Protein AF-A0A535KR20-F1 (afdb_monomer)

Mean predicted aligned error: 13.08 Å

Secondary structure (DSSP, 8-state):
----------EEEEB---------------------------------------PPTTPPP---SSTT-HHHHHHHHHHHTTT----HHHHHHHH-EE-PPPEE-TTS-EEE--TTTSEEE-TTS-TTTTSEEE--HHHHHHHHHHTT--B---SS--HHHHHHHHHTT--EE--S-TTS------EEEETTS-EEE-TTS---SS-------

Radius of gyration: 21.39 Å; Cα contacts (8 Å, |Δi|>4): 355; chains: 1; bounding box: 61×49×58 Å

pLDDT: mean 74.57, std 25.91, range [24.66, 98.44]

Foldseek 3Di:
DDDDQFAWFFWFQWFDADDDDDDDDDDDDDDDDDPPPPDPDDDDPPPPPPPPDQDQPQFDQDDDPASALRQLNQLQRQCSSHVDHDDSVRLLVQQDEDQDAWDADPVRFIEFAAQLRGFTADRNDDPVVRRGDGHDDNSSVVSCVVSPTDGPDTDADAPVVQVVSSVVSIDTGGGCLRVNDAAAWDWHAYPVGDIDTNSSRHPPYYDPDDDDD

Solvent-accessible surface area (backbone atoms only — not comparable to full-atom values): 13078 Å² total; per-residue (Å²): 140,80,89,79,82,76,63,50,31,49,37,44,52,27,41,54,74,83,81,83,87,84,84,88,87,87,83,82,89,86,86,81,94,76,89,80,77,80,76,94,68,82,95,67,89,73,76,74,78,79,78,75,81,73,76,50,77,60,52,55,90,71,75,57,91,45,73,40,30,53,63,39,29,40,48,30,22,46,34,32,44,65,73,40,86,55,55,49,69,56,49,52,62,68,37,36,63,36,70,61,74,60,48,69,50,98,86,70,50,44,34,32,49,49,31,67,64,21,27,18,33,39,49,84,36,40,62,95,75,60,45,10,67,34,64,41,66,57,29,54,56,48,46,43,44,74,74,67,49,51,64,80,50,70,64,85,55,54,51,66,62,49,50,55,35,36,74,72,55,24,46,65,33,52,48,48,42,51,90,73,61,92,54,79,69,51,70,36,33,19,83,87,73,46,80,38,73,40,56,71,22,40,71,88,40,53,75,97,74,75,84,89,130

Structure (mmCIF, N/CA/C/O backbone):
data_AF-A0A535KR20-F1
#
_entry.id   AF-A0A535KR20-F1
#
loop_
_atom_site.group_PDB
_atom_site.id
_atom_site.type_symbol
_atom_site.label_atom_id
_atom_site.label_alt_id
_atom_site.label_comp_id
_atom_site.label_asym_id
_atom_site.label_entity_id
_atom_site.label_seq_id
_atom_site.pdbx_PDB_ins_code
_atom_site.Cartn_x
_atom_site.Cartn_y
_atom_site.Cartn_z
_atom_site.occupancy
_atom_site.B_iso_or_equiv
_atom_site.auth_seq_id
_atom_site.auth_comp_id
_atom_site.auth_asym_id
_atom_site.auth_atom_id
_atom_site.pdbx_PDB_model_num
ATOM 1 N N . MET A 1 1 ? 24.894 12.619 4.798 1.00 29.62 1 MET A N 1
ATOM 2 C CA . MET A 1 1 ? 24.027 11.844 5.714 1.00 29.62 1 MET A CA 1
ATOM 3 C C . MET A 1 1 ? 22.724 12.601 5.872 1.00 29.62 1 MET A C 1
ATOM 5 O O . MET A 1 1 ? 22.779 13.806 6.069 1.00 29.62 1 MET A O 1
ATOM 9 N N . GLY A 1 2 ? 21.592 11.919 5.729 1.00 26.78 2 GLY A N 1
ATOM 10 C CA . GLY A 1 2 ? 20.260 12.522 5.759 1.00 26.78 2 GLY A CA 1
ATOM 11 C C . GLY A 1 2 ? 19.280 11.571 5.089 1.00 26.78 2 GLY A C 1
ATOM 12 O O . GLY A 1 2 ? 19.178 11.571 3.866 1.00 26.78 2 GLY A O 1
ATOM 13 N N . ALA A 1 3 ? 18.646 10.708 5.882 1.00 28.83 3 ALA A N 1
ATOM 14 C CA . ALA A 1 3 ? 17.672 9.753 5.373 1.00 28.83 3 ALA A CA 1
ATOM 15 C C . ALA A 1 3 ? 16.437 10.511 4.870 1.00 28.83 3 ALA A C 1
ATOM 17 O O . ALA A 1 3 ? 15.841 11.289 5.614 1.00 28.83 3 ALA A O 1
ATOM 18 N N . ARG A 1 4 ? 16.068 10.291 3.606 1.00 29.00 4 ARG A N 1
ATOM 19 C CA . ARG A 1 4 ? 14.780 10.716 3.057 1.00 29.00 4 ARG A CA 1
ATOM 20 C C . ARG A 1 4 ? 13.865 9.503 3.082 1.00 29.00 4 ARG A C 1
ATOM 22 O O . ARG A 1 4 ? 14.006 8.621 2.245 1.00 29.00 4 ARG A O 1
ATOM 29 N N . LEU A 1 5 ? 12.995 9.451 4.083 1.00 32.19 5 LEU A N 1
ATOM 30 C CA . LEU A 1 5 ? 11.942 8.448 4.172 1.00 32.19 5 LEU A CA 1
ATOM 31 C C . LEU A 1 5 ? 10.821 8.862 3.212 1.00 32.19 5 LEU A C 1
ATOM 33 O O . LEU A 1 5 ? 10.102 9.822 3.482 1.00 32.19 5 LEU A O 1
ATOM 37 N N . THR A 1 6 ? 10.722 8.173 2.076 1.00 36.84 6 THR A N 1
ATOM 38 C CA . THR A 1 6 ? 9.508 8.144 1.249 1.00 36.84 6 THR A CA 1
ATOM 39 C C . THR A 1 6 ? 8.402 7.415 2.017 1.00 36.84 6 THR A C 1
ATOM 41 O O . THR A 1 6 ? 8.700 6.585 2.875 1.00 36.84 6 THR A O 1
ATOM 44 N N . GLY A 1 7 ? 7.135 7.770 1.791 1.00 29.44 7 GLY A N 1
ATOM 45 C CA . GLY A 1 7 ? 6.064 7.422 2.733 1.00 29.44 7 GLY A CA 1
ATOM 46 C C . GLY A 1 7 ? 4.677 7.194 2.133 1.00 29.44 7 GLY A C 1
ATOM 47 O O . GLY A 1 7 ? 4.502 7.069 0.924 1.00 29.44 7 GLY A O 1
ATOM 48 N N . ALA A 1 8 ? 3.695 7.110 3.030 1.00 27.69 8 ALA A N 1
ATOM 49 C CA . ALA A 1 8 ? 2.408 6.459 2.796 1.00 27.69 8 ALA A CA 1
ATOM 50 C C . ALA A 1 8 ? 1.324 7.366 2.193 1.00 27.69 8 ALA A C 1
ATOM 52 O O . ALA A 1 8 ? 1.372 8.567 2.390 1.00 27.69 8 ALA A O 1
ATOM 53 N N . PHE A 1 9 ? 0.376 6.733 1.487 1.00 40.50 9 PHE A N 1
ATOM 54 C CA . PHE A 1 9 ? -0.800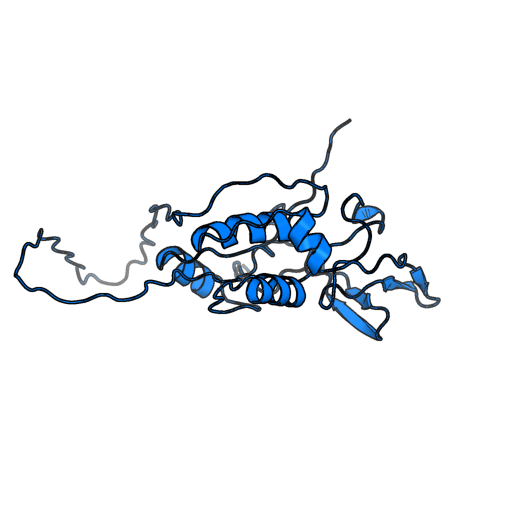 7.214 0.730 1.00 40.50 9 PHE A CA 1
ATOM 55 C C . PHE A 1 9 ? -2.008 7.815 1.697 1.00 40.50 9 PHE A C 1
ATOM 57 O O . PHE A 1 9 ? -1.606 8.236 2.770 1.00 40.50 9 PHE A O 1
ATOM 64 N N . ALA A 1 10 ? -3.415 7.869 1.825 1.00 26.42 10 ALA A N 1
ATOM 65 C CA . ALA A 1 10 ? -4.949 7.799 1.456 1.00 26.42 10 ALA A CA 1
ATOM 66 C C . ALA A 1 10 ? -5.865 6.880 0.507 1.00 26.42 10 ALA A C 1
ATOM 68 O O . ALA A 1 10 ? -6.258 7.299 -0.573 1.00 26.42 10 ALA A O 1
ATOM 69 N N . PHE A 1 11 ? -6.334 5.663 0.896 1.00 34.81 11 PHE A N 1
ATOM 70 C CA . PHE A 1 11 ? -7.216 4.731 0.119 1.00 34.81 11 PHE A CA 1
ATOM 71 C C . PHE A 1 11 ? -8.134 3.943 1.065 1.00 34.81 11 PHE A C 1
ATOM 73 O O . PHE A 1 11 ? -7.690 3.158 1.901 1.00 34.81 11 PHE A O 1
ATOM 80 N N . ALA A 1 12 ? -9.445 4.065 0.902 1.00 36.78 12 ALA A N 1
ATOM 81 C CA . ALA A 1 12 ? -10.363 3.527 1.892 1.00 36.78 12 ALA A CA 1
ATOM 82 C C . ALA A 1 12 ? -10.695 2.036 1.706 1.00 36.78 12 ALA A C 1
ATOM 84 O O . ALA A 1 12 ? -11.732 1.692 1.146 1.00 36.78 12 ALA A O 1
ATOM 85 N N . ALA A 1 13 ? -9.878 1.147 2.279 1.00 41.66 13 ALA A N 1
ATOM 86 C CA . ALA A 1 13 ? -10.411 -0.086 2.862 1.00 41.66 13 ALA A CA 1
ATOM 87 C C . ALA A 1 13 ? -11.129 0.286 4.169 1.00 41.66 13 ALA A C 1
ATOM 89 O O . ALA A 1 13 ? -10.495 0.775 5.101 1.00 41.66 13 ALA A O 1
ATOM 90 N N . ILE A 1 14 ? -12.453 0.114 4.206 1.00 44.88 14 ILE A N 1
ATOM 91 C CA . ILE A 1 14 ? -13.305 0.572 5.316 1.00 44.88 14 ILE A CA 1
ATOM 92 C C . ILE A 1 14 ? -13.694 -0.616 6.190 1.00 44.88 14 ILE A C 1
ATOM 94 O O . ILE A 1 14 ? -14.457 -1.478 5.750 1.00 44.88 14 ILE A O 1
ATOM 98 N N . PHE A 1 15 ? -13.206 -0.653 7.426 1.00 44.44 15 PHE A N 1
ATOM 99 C CA . PHE A 1 15 ? -13.399 -1.776 8.351 1.00 44.44 15 PHE A CA 1
ATOM 100 C C . PHE A 1 15 ? -14.628 -1.561 9.249 1.00 44.44 15 PHE A C 1
ATOM 102 O O . PHE A 1 15 ? -14.962 -0.433 9.600 1.00 44.44 15 PHE A O 1
ATOM 109 N N . SER A 1 16 ? -15.326 -2.639 9.622 1.00 41.56 16 SER A N 1
ATOM 110 C CA . SER A 1 16 ? -16.591 -2.561 10.363 1.00 41.56 16 SER A CA 1
ATOM 111 C C . SER A 1 16 ? -16.663 -3.538 11.528 1.00 41.56 16 SER A C 1
ATOM 113 O O . SER A 1 16 ? -16.538 -4.747 11.344 1.00 41.56 16 SER A O 1
ATOM 115 N N . LEU A 1 17 ? -16.947 -2.999 12.713 1.00 39.88 17 LEU A N 1
ATOM 116 C CA . LEU A 1 17 ? -17.232 -3.765 13.920 1.00 39.88 17 LEU A CA 1
ATOM 117 C C . LEU A 1 17 ? -18.465 -4.674 13.732 1.00 39.88 17 LEU A C 1
ATOM 119 O O . LEU A 1 17 ? -19.507 -4.238 13.233 1.00 39.88 17 LEU A O 1
ATOM 123 N N . SER A 1 18 ? -18.357 -5.933 14.162 1.00 36.09 18 SER A N 1
ATOM 124 C CA . SER A 1 18 ? -19.465 -6.894 14.169 1.00 36.09 18 SER A CA 1
ATOM 125 C C . SER A 1 18 ? -19.988 -7.088 15.592 1.00 36.09 18 SER A C 1
ATOM 127 O O . SER A 1 18 ? -19.330 -7.709 16.423 1.00 36.09 18 SER A O 1
ATOM 129 N N . ALA A 1 19 ? -21.177 -6.556 15.880 1.00 41.00 19 ALA A N 1
ATOM 130 C CA . ALA A 1 19 ? -21.871 -6.789 17.143 1.00 41.00 19 ALA A CA 1
ATOM 131 C C . ALA A 1 19 ? -22.837 -7.977 16.997 1.00 41.00 19 ALA A C 1
ATOM 133 O O . ALA A 1 19 ? -23.898 -7.852 16.382 1.00 41.00 19 ALA A O 1
ATOM 134 N N . ALA A 1 20 ? -22.479 -9.133 17.562 1.00 32.72 20 ALA A N 1
ATOM 135 C CA . ALA A 1 20 ? -23.381 -10.281 17.643 1.00 32.72 20 ALA A CA 1
ATOM 136 C C . ALA A 1 20 ? -24.509 -10.001 18.665 1.00 32.72 20 ALA A C 1
ATOM 138 O O . ALA A 1 20 ? -24.210 -9.610 19.797 1.00 32.72 20 ALA A O 1
ATOM 139 N N . PRO A 1 21 ? -25.797 -10.168 18.309 1.00 36.38 21 PRO A N 1
ATOM 140 C CA . PRO A 1 21 ? -26.897 -9.731 19.163 1.00 36.38 21 PRO A CA 1
ATOM 141 C C . PRO A 1 21 ? -27.283 -10.771 20.223 1.00 36.38 21 PRO A C 1
ATOM 143 O O . PRO A 1 21 ? -27.561 -11.926 19.907 1.00 36.38 21 PRO A O 1
ATOM 146 N N . LEU A 1 22 ? -27.441 -10.316 21.468 1.00 33.09 22 LEU A N 1
ATOM 147 C CA . LEU A 1 22 ? -28.264 -10.979 22.480 1.00 33.09 22 LEU A CA 1
ATOM 148 C C . LEU A 1 22 ? -29.232 -9.963 23.103 1.00 33.09 22 LEU A C 1
ATOM 150 O O . LEU A 1 22 ? -28.848 -8.879 23.533 1.00 33.09 22 LEU A O 1
ATOM 154 N N . MET A 1 23 ? -30.505 -10.341 23.134 1.00 32.56 23 MET A N 1
ATOM 155 C CA . MET A 1 23 ? -31.649 -9.611 23.690 1.00 32.56 23 MET A CA 1
ATOM 156 C C . MET A 1 23 ? -32.496 -10.598 24.520 1.00 32.56 23 MET A C 1
ATOM 158 O O . MET A 1 23 ? -32.301 -11.806 24.359 1.00 32.56 23 MET A O 1
ATOM 162 N N . PRO A 1 24 ? -33.489 -10.161 25.329 1.00 48.47 24 PRO A N 1
ATOM 163 C CA . PRO A 1 24 ? -33.865 -8.781 25.675 1.00 48.47 24 PRO A CA 1
ATOM 164 C C . PRO A 1 24 ? -34.001 -8.521 27.196 1.00 48.47 24 PRO A C 1
ATOM 166 O O . PRO A 1 24 ? -34.307 -9.429 27.970 1.00 48.47 24 PRO A O 1
ATOM 169 N N . ARG A 1 25 ? -33.991 -7.243 27.613 1.00 30.14 25 ARG A N 1
ATOM 170 C CA . ARG A 1 25 ? -34.944 -6.755 28.636 1.00 30.14 25 ARG A CA 1
ATOM 171 C C . ARG A 1 25 ? -35.152 -5.234 28.581 1.00 30.14 25 ARG A C 1
ATOM 173 O O . ARG A 1 25 ? -34.341 -4.504 28.027 1.00 30.14 25 ARG A O 1
ATOM 180 N N . THR A 1 26 ? -36.282 -4.784 29.117 1.00 34.22 26 THR A N 1
ATOM 181 C CA . THR A 1 26 ? -36.839 -3.423 29.007 1.00 34.22 26 THR A CA 1
ATOM 182 C C . THR A 1 26 ? -36.578 -2.554 30.243 1.00 34.22 26 THR A C 1
ATOM 184 O O . THR A 1 26 ? -36.818 -3.054 31.342 1.00 34.22 26 THR A O 1
ATOM 187 N N . ALA A 1 27 ? -36.269 -1.256 30.073 1.00 29.55 27 ALA A N 1
ATOM 188 C CA . ALA A 1 27 ? -37.078 -0.131 30.604 1.00 29.55 27 ALA A CA 1
ATOM 189 C C . ALA A 1 27 ? -36.433 1.270 30.415 1.00 29.55 27 ALA A C 1
ATOM 191 O O . ALA A 1 27 ? -35.269 1.474 30.723 1.00 29.55 27 ALA A O 1
ATOM 192 N N . ALA A 1 28 ? -37.261 2.213 29.949 1.00 29.91 28 ALA A N 1
ATOM 193 C CA . ALA A 1 28 ? -37.292 3.673 30.159 1.00 29.91 28 ALA A CA 1
ATOM 194 C C . ALA A 1 28 ? -36.040 4.506 30.570 1.00 29.91 28 ALA A C 1
ATOM 196 O O . ALA A 1 28 ? -35.572 4.448 31.700 1.00 29.91 28 ALA A O 1
ATOM 197 N N . ALA A 1 29 ? -35.724 5.467 29.687 1.00 32.78 29 ALA A N 1
ATOM 198 C CA . ALA A 1 29 ? -35.570 6.914 29.943 1.00 32.78 29 ALA A CA 1
ATOM 199 C C . ALA A 1 29 ? -34.489 7.475 30.902 1.00 32.78 29 ALA A C 1
ATOM 201 O O . ALA A 1 29 ? -34.660 7.498 32.117 1.00 32.78 29 ALA A O 1
ATOM 202 N N . ALA A 1 30 ? -33.517 8.181 30.304 1.00 31.09 30 ALA A N 1
ATOM 203 C CA . ALA A 1 30 ? -33.135 9.545 30.699 1.00 31.09 30 ALA A CA 1
ATOM 204 C C . ALA A 1 30 ? -32.476 10.280 29.509 1.00 31.09 30 ALA A C 1
ATOM 206 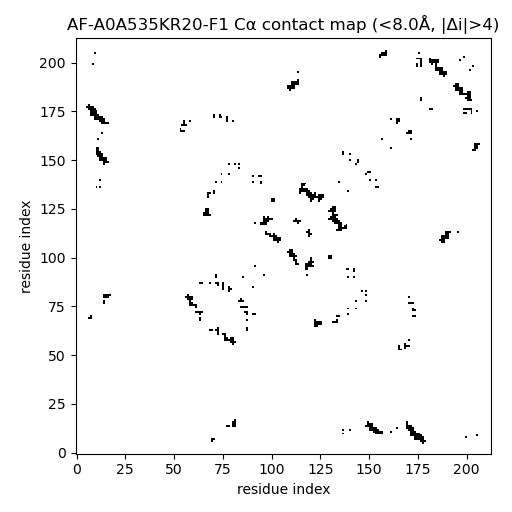O O . ALA A 1 30 ? -31.529 9.764 28.919 1.00 31.09 30 ALA A O 1
ATOM 207 N N . GLU A 1 31 ? -32.955 11.478 29.164 1.00 38.97 31 GLU A N 1
ATOM 208 C CA . GLU A 1 31 ? -32.237 12.425 28.292 1.00 38.97 31 GLU A CA 1
ATOM 209 C C . GLU A 1 31 ? -31.378 13.380 29.139 1.00 38.97 31 GLU A C 1
ATOM 211 O O . GLU A 1 31 ? -31.732 13.671 30.285 1.00 38.97 31 GLU A O 1
ATOM 216 N N . PRO A 1 32 ? -30.336 13.985 28.551 1.00 41.81 32 PRO A N 1
ATOM 217 C CA . PRO A 1 32 ? -29.959 15.361 28.846 1.00 41.81 32 PRO A CA 1
ATOM 218 C C . PRO A 1 32 ? -30.269 16.271 27.645 1.00 41.81 32 PRO A C 1
ATOM 220 O O . PRO A 1 32 ? -29.865 16.000 26.515 1.00 41.81 32 PRO A O 1
ATOM 223 N N . SER A 1 33 ? -30.981 17.373 27.886 1.00 48.91 33 SER A N 1
ATOM 224 C CA . SER A 1 33 ? -31.404 18.298 26.830 1.00 48.91 33 SER A CA 1
ATOM 225 C C . SER A 1 33 ? -30.225 19.030 26.176 1.00 48.91 33 SER A C 1
ATOM 227 O O . SER A 1 33 ? -29.464 19.721 26.851 1.00 48.91 33 SER A O 1
ATOM 229 N N . GLY A 1 34 ? -30.134 18.953 24.846 1.00 36.88 34 GLY A N 1
ATOM 230 C CA . GLY A 1 34 ? -29.202 19.725 24.020 1.00 36.88 34 GLY A CA 1
ATOM 231 C C . GLY A 1 34 ? -29.943 20.483 22.919 1.00 36.88 34 GLY A C 1
ATOM 232 O O . GLY A 1 34 ? -30.005 20.020 21.783 1.00 36.88 34 GLY A O 1
ATOM 233 N N . SER A 1 35 ? -30.537 21.635 23.248 1.00 40.22 35 SER A N 1
ATOM 234 C CA . SER A 1 35 ? -31.334 22.435 22.303 1.00 40.22 35 SER A CA 1
ATOM 235 C C . SER A 1 35 ? -30.475 23.077 21.209 1.00 40.22 35 SER A C 1
ATOM 237 O O . SER A 1 35 ? -30.043 24.224 21.333 1.00 40.22 35 SER A O 1
ATOM 239 N N . MET A 1 36 ? -30.261 22.356 20.107 1.00 40.16 36 MET A N 1
ATOM 240 C CA . MET A 1 36 ? -29.562 22.857 18.921 1.00 40.16 36 MET A CA 1
ATOM 241 C C . MET A 1 36 ? -30.459 23.809 18.111 1.00 40.16 36 MET A C 1
ATOM 243 O O . MET A 1 36 ? -31.069 23.444 17.106 1.00 40.16 36 MET A O 1
ATOM 247 N N . LEU A 1 37 ? -30.547 25.059 18.570 1.00 37.44 37 LEU A N 1
ATOM 248 C CA . LEU A 1 37 ? -31.205 26.158 17.861 1.00 37.44 37 LEU A CA 1
ATOM 249 C C . LEU A 1 37 ? -30.372 26.601 16.647 1.00 37.44 37 LEU A C 1
ATOM 251 O O . LEU A 1 37 ? -29.620 27.573 16.708 1.00 37.44 37 LEU A O 1
ATOM 255 N N . CYS A 1 38 ? -30.546 25.914 15.517 1.00 37.16 38 CYS A N 1
ATOM 256 C CA . CYS A 1 38 ? -30.093 26.401 14.213 1.00 37.16 38 CYS A CA 1
ATOM 257 C C . CYS A 1 38 ? -30.894 27.655 13.820 1.00 37.16 38 CYS A C 1
ATOM 259 O O . CYS A 1 38 ? -31.975 27.569 13.233 1.00 37.16 38 CYS A O 1
ATOM 261 N N . ALA A 1 39 ? -30.378 28.832 14.175 1.00 37.09 39 ALA A N 1
ATOM 262 C CA . ALA A 1 39 ? -31.014 30.109 13.878 1.00 37.09 39 ALA A CA 1
ATOM 263 C C . ALA A 1 39 ? -31.095 30.345 12.359 1.00 37.09 39 ALA A C 1
ATOM 265 O O . ALA A 1 39 ? -30.079 30.447 11.674 1.00 37.09 39 ALA A O 1
ATOM 266 N N . SER A 1 40 ? -32.316 30.460 11.833 1.00 48.00 40 SER A N 1
ATOM 267 C CA . SER A 1 40 ? -32.572 30.724 10.411 1.00 48.00 40 SER A CA 1
ATOM 268 C C . SER A 1 40 ? -32.326 32.200 10.067 1.00 48.00 40 SER A C 1
ATOM 270 O O . SER A 1 40 ? -33.264 32.988 9.954 1.00 48.00 40 SER A O 1
ATOM 272 N N . GLY A 1 41 ? -31.051 32.579 9.942 1.00 46.00 41 GLY A N 1
ATOM 273 C CA . GLY A 1 41 ? -30.597 33.884 9.444 1.00 46.00 41 GLY A CA 1
ATOM 274 C C . GLY A 1 41 ? -30.154 33.826 7.972 1.00 46.00 41 GLY A C 1
ATOM 275 O O . GLY A 1 41 ? -29.796 32.751 7.487 1.00 46.00 41 GLY A O 1
ATOM 276 N N . PRO A 1 42 ? -30.183 34.951 7.232 1.00 43.28 42 PRO A N 1
ATOM 277 C CA . PRO A 1 42 ? -29.839 34.968 5.813 1.00 43.28 42 PRO A CA 1
ATOM 278 C C . PRO A 1 42 ? -28.354 34.671 5.568 1.00 43.28 42 PRO A C 1
ATOM 280 O O . PRO A 1 42 ? -27.489 35.121 6.315 1.00 43.28 42 PRO A O 1
ATOM 283 N N . LEU A 1 43 ? -28.099 33.944 4.476 1.00 46.28 43 LEU A N 1
ATOM 284 C CA . LEU A 1 43 ? -26.802 33.476 3.974 1.00 46.28 43 LEU A CA 1
ATOM 285 C C . LEU A 1 43 ? -25.632 34.452 4.200 1.00 46.28 43 LEU A C 1
ATOM 287 O O . LEU A 1 43 ? -25.322 35.295 3.359 1.00 46.28 43 LEU A O 1
ATOM 291 N N . HIS A 1 44 ? -24.907 34.239 5.294 1.00 39.25 44 HIS A N 1
ATOM 292 C CA . HIS A 1 44 ? -23.487 34.547 5.371 1.00 39.25 44 HIS A CA 1
ATOM 293 C C . HIS A 1 44 ? -22.759 33.214 5.505 1.00 39.25 44 HIS A C 1
ATOM 295 O O . HIS A 1 44 ? -23.037 32.456 6.435 1.00 39.25 44 HIS A O 1
ATOM 301 N N . LEU A 1 45 ? -21.876 32.897 4.555 1.00 47.03 45 LEU A N 1
ATOM 302 C CA . LEU A 1 45 ? -21.177 31.612 4.509 1.00 47.03 45 LEU A CA 1
ATOM 303 C C . LEU A 1 45 ? -20.004 31.606 5.500 1.00 47.03 45 LEU A C 1
ATOM 305 O O . LEU A 1 45 ? -18.842 31.472 5.126 1.00 47.03 45 LEU A O 1
ATOM 309 N N . ALA A 1 46 ? -20.326 31.773 6.782 1.00 40.44 46 ALA A N 1
ATOM 310 C CA . ALA A 1 46 ? -19.419 31.446 7.863 1.00 40.44 46 ALA A CA 1
ATOM 311 C C . ALA A 1 46 ? -19.197 29.931 7.826 1.00 40.44 46 ALA A C 1
ATOM 313 O O . ALA A 1 46 ? -20.026 29.157 8.309 1.00 40.44 46 ALA A O 1
ATOM 314 N N . ALA A 1 47 ? -18.088 29.512 7.216 1.00 47.81 47 ALA A N 1
ATOM 315 C CA . ALA A 1 47 ? -17.573 28.168 7.391 1.00 47.81 47 ALA A CA 1
ATOM 316 C C . ALA A 1 47 ? -17.295 27.989 8.887 1.00 47.81 47 ALA A C 1
ATOM 318 O O . ALA A 1 47 ? -16.334 28.539 9.421 1.00 47.81 47 ALA A O 1
ATOM 319 N N . ALA A 1 48 ? -18.183 27.277 9.580 1.00 46.88 48 ALA A N 1
ATOM 320 C CA . ALA A 1 48 ? -17.942 26.886 10.954 1.00 46.88 48 ALA A CA 1
ATOM 321 C C . ALA A 1 48 ? -16.750 25.926 10.938 1.00 46.88 48 ALA A C 1
ATOM 323 O O . ALA A 1 48 ? -16.882 24.794 10.470 1.00 46.88 48 ALA A O 1
ATOM 324 N N . GLU A 1 49 ? -15.587 26.396 11.392 1.00 48.69 49 GLU A N 1
ATOM 325 C CA . GLU A 1 49 ? -14.389 25.569 11.502 1.00 48.69 49 GLU A CA 1
ATOM 326 C C . GLU A 1 49 ? -14.687 24.414 12.461 1.00 48.69 49 GLU A C 1
ATOM 328 O O . GLU A 1 49 ? -14.735 24.574 13.683 1.00 48.69 49 GLU A O 1
ATOM 333 N N . CYS A 1 50 ? -14.958 23.242 11.886 1.00 46.28 50 CYS A N 1
ATOM 334 C CA . CYS A 1 50 ? -15.315 22.047 12.628 1.00 46.28 50 CYS A CA 1
ATOM 335 C C . CYS A 1 50 ? -14.034 21.441 13.209 1.00 46.28 50 CYS A C 1
ATOM 337 O O . CYS A 1 50 ? -13.453 20.507 12.667 1.00 46.28 50 CYS A O 1
ATOM 339 N N . THR A 1 51 ? -13.567 22.040 14.304 1.00 53.59 51 THR A N 1
ATOM 340 C CA . THR A 1 51 ? -12.312 21.710 14.998 1.00 53.59 51 THR A CA 1
ATOM 341 C C . THR A 1 51 ? -12.376 20.408 15.812 1.00 53.59 51 THR A C 1
ATOM 343 O O . THR A 1 51 ? -11.416 20.062 16.502 1.00 53.59 51 THR A O 1
ATOM 346 N N . ASP A 1 52 ? -13.478 19.655 15.718 1.00 67.06 52 ASP A N 1
ATOM 347 C CA . ASP A 1 52 ? -13.653 18.365 16.387 1.00 67.06 52 ASP A CA 1
ATOM 348 C C . ASP A 1 52 ? -12.813 17.269 15.706 1.00 67.06 52 ASP A C 1
ATOM 350 O O . ASP A 1 52 ? -13.157 16.722 14.655 1.00 67.06 52 ASP A O 1
ATOM 354 N N . THR A 1 53 ? -11.666 16.955 16.310 1.00 74.94 53 THR A N 1
ATOM 355 C CA . THR A 1 53 ? -10.721 15.960 15.789 1.00 74.94 53 THR A CA 1
ATOM 356 C C . THR A 1 53 ? -11.227 14.544 16.068 1.00 74.94 53 THR A C 1
ATOM 358 O O . THR A 1 53 ? -10.915 13.928 17.092 1.00 74.94 53 THR A O 1
ATOM 361 N N . ARG A 1 54 ? -12.001 13.990 15.130 1.00 81.88 54 ARG A N 1
ATOM 362 C CA . ARG A 1 54 ? -12.563 12.642 15.259 1.00 81.88 54 ARG A CA 1
ATOM 363 C C . ARG A 1 54 ? -11.516 11.540 15.049 1.00 81.88 54 ARG A C 1
ATOM 365 O O . ARG A 1 54 ? -11.266 11.104 13.929 1.00 81.88 54 ARG A O 1
ATOM 372 N N . VAL A 1 55 ? -10.985 11.006 16.147 1.00 87.94 55 VAL A N 1
ATOM 373 C CA . VAL A 1 55 ? -10.195 9.760 16.145 1.00 87.94 55 VAL A CA 1
ATOM 374 C C . VAL A 1 55 ? -11.123 8.537 16.207 1.00 87.94 55 VAL A C 1
ATOM 376 O O . VAL A 1 55 ? -12.096 8.522 16.970 1.00 87.94 55 VAL A O 1
ATOM 379 N N . VAL A 1 56 ? -10.818 7.499 15.421 1.00 89.00 56 VAL A N 1
ATOM 380 C CA . VAL A 1 56 ? -11.490 6.189 15.477 1.00 89.00 56 VAL A CA 1
ATOM 381 C C . VAL A 1 56 ? -10.844 5.335 16.571 1.00 89.00 56 VAL A C 1
ATOM 383 O O . VAL A 1 56 ? -9.642 5.089 16.548 1.00 89.00 56 VAL A O 1
ATOM 386 N N . SER A 1 57 ? -11.636 4.875 17.540 1.00 90.94 57 SER A N 1
ATOM 387 C CA . SER A 1 57 ? -11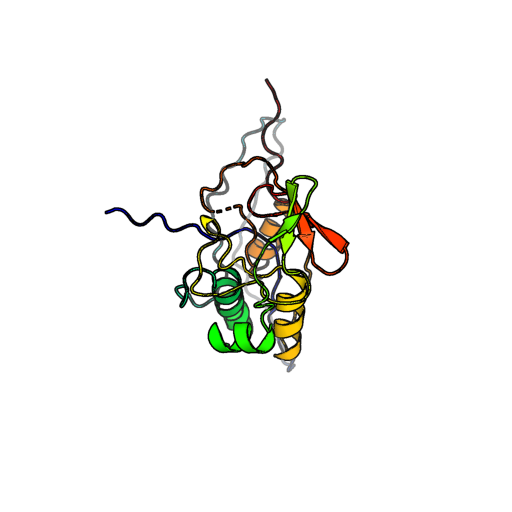.156 4.027 18.635 1.00 90.94 57 SER A CA 1
ATOM 388 C C . SER A 1 57 ? -10.939 2.571 18.200 1.00 90.94 57 SER A C 1
ATOM 390 O O . SER A 1 57 ? -11.474 2.108 17.192 1.00 90.94 57 SER A O 1
ATOM 392 N N . GLY A 1 58 ? -10.138 1.834 18.975 1.00 91.75 58 GLY A N 1
ATOM 393 C CA . GLY A 1 58 ? -9.817 0.427 18.703 1.00 91.75 58 GLY A CA 1
ATOM 394 C C . GLY A 1 58 ? -8.751 0.204 17.625 1.00 91.75 58 GLY A C 1
ATOM 395 O O . GLY A 1 58 ? -8.387 -0.939 17.391 1.00 91.75 58 GLY A O 1
ATOM 396 N N . VAL A 1 59 ? -8.232 1.267 17.003 1.00 93.62 59 VAL A N 1
ATOM 397 C CA . VAL A 1 59 ? -7.063 1.211 16.115 1.00 93.62 59 VAL A CA 1
ATOM 398 C C . VAL A 1 59 ? -5.794 1.288 16.968 1.00 93.62 59 VAL A C 1
ATOM 400 O O . VAL A 1 59 ? -5.5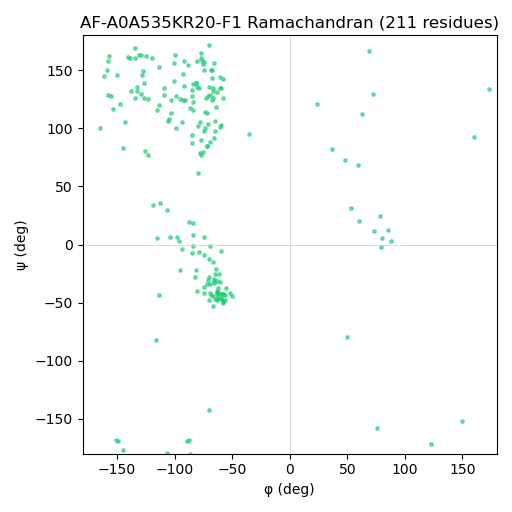59 2.292 17.641 1.00 93.62 59 VAL A O 1
ATOM 403 N N . ALA A 1 60 ? -4.985 0.231 16.960 1.00 93.81 60 ALA A N 1
ATOM 404 C CA . ALA A 1 60 ? -3.630 0.247 17.502 1.00 93.81 60 ALA A CA 1
ATOM 405 C C . ALA A 1 60 ? -2.681 1.008 16.562 1.00 93.81 60 ALA A C 1
ATOM 407 O O . ALA A 1 60 ? -2.880 1.012 15.349 1.00 93.81 60 ALA A O 1
ATOM 408 N N . PHE A 1 61 ? -1.641 1.632 17.120 1.00 94.88 61 PHE A N 1
ATOM 409 C CA . PHE A 1 61 ? -0.589 2.287 16.344 1.00 94.88 61 PHE A CA 1
ATOM 410 C C . PHE A 1 61 ? 0.636 1.374 16.229 1.00 94.88 61 PHE A C 1
ATOM 412 O O . PHE A 1 61 ? 1.164 0.923 17.248 1.00 94.88 61 PHE A O 1
ATOM 419 N N . TYR A 1 62 ? 1.103 1.153 15.002 1.00 92.94 62 TYR A N 1
ATOM 420 C CA . TYR A 1 62 ? 2.298 0.379 14.676 1.00 92.94 62 TYR A CA 1
ATOM 421 C C . TYR A 1 62 ? 3.212 1.196 13.757 1.00 92.94 62 TYR A C 1
ATOM 423 O O . TYR A 1 62 ? 2.741 1.959 12.914 1.00 92.94 62 TYR A O 1
ATOM 431 N N . TYR A 1 63 ? 4.525 1.032 13.916 1.00 95.25 63 TYR A N 1
ATOM 432 C CA . TYR A 1 63 ? 5.505 1.532 12.952 1.00 95.25 63 TYR A CA 1
ATOM 433 C C . TYR A 1 63 ? 5.610 0.557 11.771 1.00 95.25 63 TYR A C 1
ATOM 435 O O . TYR A 1 63 ? 5.284 -0.619 11.913 1.00 95.25 63 TYR A O 1
ATOM 443 N N . GLN A 1 64 ? 6.076 1.025 10.611 1.00 94.69 64 GLN A N 1
ATOM 444 C CA . GLN A 1 64 ? 6.440 0.117 9.521 1.00 94.69 64 GLN A CA 1
ATOM 445 C C . GLN A 1 64 ? 7.664 -0.725 9.919 1.00 94.69 64 GLN A C 1
ATOM 447 O O . GLN A 1 64 ? 8.628 -0.181 10.462 1.00 94.69 64 GLN A O 1
ATOM 452 N N . ASP A 1 65 ? 7.611 -2.031 9.661 1.00 96.88 65 ASP A N 1
ATOM 453 C CA . ASP A 1 65 ? 8.699 -2.967 9.981 1.00 96.88 65 ASP A CA 1
ATOM 454 C C . ASP A 1 65 ? 9.793 -2.946 8.888 1.00 96.88 65 ASP A C 1
ATOM 456 O O . ASP A 1 65 ? 10.970 -3.144 9.187 1.00 96.88 65 ASP A O 1
ATOM 460 N N . HIS A 1 66 ? 9.423 -2.615 7.642 1.00 95.81 66 HIS A N 1
ATOM 461 C CA . HIS A 1 66 ? 10.311 -2.546 6.474 1.00 95.81 66 HIS A CA 1
ATOM 462 C C . HIS A 1 66 ? 10.258 -1.169 5.784 1.00 95.81 66 HIS A C 1
ATOM 464 O O . HIS A 1 66 ? 9.285 -0.429 5.956 1.00 95.81 66 HIS A O 1
ATOM 470 N N . PRO A 1 67 ? 11.250 -0.815 4.941 1.00 93.81 67 PRO A N 1
ATOM 471 C CA . PRO A 1 67 ? 11.233 0.397 4.117 1.00 93.81 67 PRO A CA 1
ATOM 472 C C . PRO A 1 67 ? 9.965 0.585 3.272 1.00 93.81 67 PRO A C 1
ATOM 474 O O . PRO A 1 67 ? 9.448 1.699 3.218 1.00 93.81 67 PRO A O 1
ATOM 477 N N . LEU A 1 68 ? 9.450 -0.483 2.650 1.00 94.31 68 LEU A N 1
ATOM 478 C CA . LEU A 1 68 ? 8.325 -0.430 1.705 1.00 94.31 68 LEU A CA 1
ATOM 479 C C . LEU A 1 68 ? 7.097 -1.237 2.170 1.00 94.31 68 LEU A C 1
ATOM 481 O O . LEU A 1 68 ? 6.403 -1.813 1.340 1.00 94.31 68 LEU A O 1
ATOM 485 N N . SER A 1 69 ? 6.832 -1.299 3.483 1.00 95.50 69 SER A N 1
ATOM 486 C CA . SER A 1 69 ? 5.654 -1.985 4.057 1.00 95.50 69 SER A CA 1
ATOM 487 C C . SER A 1 69 ? 4.565 -1.031 4.575 1.00 95.50 69 SER A C 1
ATOM 489 O O . SER A 1 69 ? 3.878 -1.318 5.560 1.00 95.50 69 SER A O 1
ATOM 491 N N . CYS A 1 70 ? 4.432 0.163 3.986 1.00 93.38 70 CYS A N 1
ATOM 492 C CA . CYS A 1 70 ? 3.547 1.199 4.531 1.00 93.38 70 CYS A CA 1
ATOM 493 C C . CYS A 1 70 ? 2.056 0.853 4.345 1.00 93.38 70 CYS A C 1
ATOM 495 O O . CYS A 1 70 ? 1.215 1.174 5.196 1.00 93.38 70 CYS A O 1
ATOM 497 N N . GLU A 1 71 ? 1.745 0.127 3.272 1.00 94.31 71 GLU A N 1
ATOM 498 C CA . GLU A 1 71 ? 0.455 -0.471 2.965 1.00 94.31 71 GLU A CA 1
ATOM 499 C C . GLU A 1 71 ? 0.062 -1.533 4.012 1.00 94.31 71 GLU A C 1
ATOM 501 O O . GLU A 1 71 ? -1.046 -1.500 4.561 1.00 94.31 71 GLU A O 1
ATOM 506 N N . GLU A 1 72 ? 0.981 -2.442 4.344 1.00 97.06 72 GLU A N 1
ATOM 507 C CA . GLU A 1 72 ? 0.772 -3.547 5.284 1.00 97.06 72 GLU A CA 1
ATOM 508 C C . GLU A 1 72 ? 0.748 -3.067 6.739 1.00 97.06 72 GLU A C 1
ATOM 510 O O . GLU A 1 72 ? -0.092 -3.532 7.512 1.00 97.06 72 GLU A O 1
ATOM 515 N N . ALA A 1 73 ? 1.571 -2.077 7.106 1.00 97.06 73 ALA A N 1
ATOM 516 C CA . ALA A 1 73 ? 1.488 -1.383 8.395 1.00 97.06 73 ALA A CA 1
ATOM 517 C C . ALA A 1 73 ? 0.101 -0.748 8.588 1.00 97.06 73 ALA A C 1
ATOM 519 O O . ALA A 1 73 ? -0.561 -0.952 9.608 1.00 97.06 73 ALA A O 1
ATOM 520 N N . SER A 1 74 ? -0.374 -0.023 7.569 1.00 96.12 74 SER A N 1
ATOM 521 C CA . SER A 1 74 ? -1.683 0.638 7.580 1.00 96.12 74 SER A CA 1
ATOM 522 C C . SER A 1 74 ? -2.837 -0.365 7.672 1.00 96.12 74 SER A C 1
ATOM 524 O O . SER A 1 74 ? -3.799 -0.140 8.411 1.00 96.12 74 SER A O 1
ATOM 526 N N . MET A 1 75 ? -2.741 -1.495 6.965 1.00 96.50 75 MET A N 1
ATOM 527 C CA . MET A 1 75 ? -3.720 -2.581 7.049 1.00 96.50 75 MET A CA 1
ATOM 528 C C . MET A 1 75 ? -3.692 -3.286 8.413 1.00 96.50 75 MET A C 1
ATOM 530 O O . MET A 1 75 ? -4.757 -3.515 8.985 1.00 96.50 75 MET A O 1
ATOM 534 N N . SER A 1 76 ? -2.510 -3.582 8.961 1.00 97.12 76 SER A N 1
ATOM 535 C CA . SER A 1 76 ? -2.337 -4.177 10.295 1.00 97.12 76 SER A CA 1
ATOM 536 C C . SER A 1 76 ? -2.975 -3.308 11.387 1.00 97.12 76 SER A C 1
ATOM 538 O O . SER A 1 76 ? -3.806 -3.792 12.160 1.00 97.12 76 SER A O 1
ATOM 540 N N . MET A 1 77 ? -2.699 -1.997 11.380 1.00 97.38 77 MET A N 1
ATOM 541 C CA . MET A 1 77 ? -3.349 -1.039 12.283 1.00 97.38 77 MET A CA 1
ATOM 542 C C . MET A 1 77 ? -4.877 -1.049 12.118 1.00 97.38 77 MET A C 1
ATOM 544 O O . MET A 1 77 ? -5.604 -1.207 13.101 1.00 97.38 77 MET A O 1
ATOM 548 N N . ALA A 1 78 ? -5.394 -0.939 10.890 1.00 95.62 78 ALA A N 1
ATOM 549 C CA . ALA A 1 78 ? -6.838 -0.867 10.640 1.00 95.62 78 ALA A CA 1
ATOM 550 C C . ALA A 1 78 ? -7.605 -2.158 11.008 1.00 95.62 78 ALA A C 1
ATOM 552 O O . ALA A 1 78 ? -8.769 -2.089 11.413 1.00 95.62 78 ALA A O 1
ATOM 553 N N . LEU A 1 79 ? -6.960 -3.327 10.916 1.00 96.44 79 LEU A N 1
ATOM 554 C CA . LEU A 1 79 ? -7.529 -4.627 11.297 1.00 96.44 79 LEU A CA 1
ATOM 555 C C . LEU A 1 79 ? -7.800 -4.753 12.803 1.00 96.44 79 LEU A C 1
ATOM 557 O O . LEU A 1 79 ? -8.790 -5.384 13.193 1.00 96.44 79 LEU A O 1
ATOM 561 N N . THR A 1 80 ? -6.994 -4.100 13.646 1.00 96.19 80 THR A N 1
ATOM 562 C CA . THR A 1 80 ? -7.135 -4.179 15.114 1.00 96.19 80 THR A CA 1
ATOM 563 C C . THR A 1 80 ? -8.483 -3.655 15.622 1.00 96.19 80 THR A C 1
ATOM 565 O O . THR A 1 80 ? -9.005 -4.169 16.610 1.00 96.19 80 THR A O 1
ATOM 568 N N . HIS A 1 81 ? -9.136 -2.756 14.875 1.00 95.31 81 HIS A N 1
ATOM 569 C CA . HIS A 1 81 ? -10.499 -2.281 15.149 1.00 95.31 81 HIS A CA 1
ATOM 570 C C . HIS A 1 81 ? -11.571 -3.390 15.052 1.00 95.31 81 HIS A C 1
ATOM 572 O O . HIS A 1 81 ? -12.648 -3.261 15.632 1.00 95.31 81 HIS A O 1
ATOM 578 N N . GLN A 1 82 ? -11.294 -4.497 14.352 1.00 94.69 82 GLN A N 1
ATOM 579 C CA . GLN A 1 82 ? -12.136 -5.707 14.351 1.00 94.69 82 GLN A CA 1
ATOM 580 C C . GLN A 1 82 ? -11.630 -6.794 15.318 1.00 94.69 82 GLN A C 1
ATOM 582 O O . GLN A 1 82 ? -12.167 -7.899 15.326 1.00 94.69 82 GLN A O 1
ATOM 587 N N . GLY A 1 83 ? -10.602 -6.509 16.124 1.00 95.44 83 GLY A N 1
ATOM 588 C CA . GLY A 1 83 ? -9.922 -7.496 16.967 1.00 95.44 83 GLY A CA 1
ATOM 589 C C . GLY A 1 83 ? -9.018 -8.462 16.192 1.00 95.44 83 GLY A C 1
ATOM 590 O O . GLY A 1 83 ? -8.583 -9.464 16.756 1.00 95.44 83 GLY A O 1
ATOM 591 N N . ILE A 1 84 ? -8.737 -8.183 14.914 1.00 95.94 84 ILE A N 1
ATOM 592 C CA . ILE A 1 84 ? -7.860 -8.997 14.068 1.00 95.94 84 ILE A CA 1
ATOM 593 C C . ILE A 1 84 ? -6.435 -8.452 14.197 1.00 95.94 84 ILE A C 1
ATOM 595 O O . ILE A 1 84 ? -6.198 -7.272 13.946 1.00 95.94 84 ILE A O 1
ATOM 599 N N . ALA A 1 85 ? -5.488 -9.309 14.575 1.00 96.69 85 ALA A N 1
ATOM 600 C CA . ALA A 1 85 ? -4.071 -8.972 14.667 1.00 96.69 85 ALA A CA 1
ATOM 601 C C . ALA A 1 85 ? -3.279 -9.785 13.634 1.00 96.69 85 ALA A C 1
ATOM 603 O O . ALA A 1 85 ? -3.226 -11.009 13.733 1.00 96.69 85 ALA A O 1
ATOM 604 N N . LEU A 1 86 ? -2.671 -9.093 12.666 1.00 96.44 86 LEU A N 1
ATOM 605 C CA . LEU A 1 86 ? -1.718 -9.645 11.698 1.00 96.44 86 LEU A CA 1
ATOM 606 C C . LEU A 1 86 ? -0.434 -8.811 11.737 1.00 96.44 86 LEU A C 1
ATOM 608 O O . LEU A 1 86 ? -0.518 -7.582 11.802 1.00 96.44 86 LEU A O 1
ATOM 612 N N . SER A 1 87 ? 0.735 -9.447 11.668 1.00 98.19 87 SER A N 1
ATOM 613 C CA . SER A 1 87 ? 2.003 -8.735 11.457 1.00 98.19 87 SER A CA 1
ATOM 614 C C . SER A 1 87 ? 2.180 -8.319 9.993 1.00 98.19 87 SER A C 1
ATOM 616 O O . SER A 1 87 ? 1.501 -8.833 9.100 1.00 98.19 87 SER A O 1
ATOM 618 N N . GLN A 1 88 ? 3.121 -7.410 9.735 1.00 97.88 88 GLN A N 1
ATOM 619 C CA . GLN A 1 88 ? 3.468 -7.005 8.371 1.00 97.88 88 GLN A CA 1
ATOM 620 C C . GLN A 1 88 ? 4.024 -8.198 7.578 1.00 97.88 88 GLN A C 1
ATOM 622 O O . GLN A 1 88 ? 3.526 -8.462 6.488 1.00 97.88 88 GLN A O 1
ATOM 627 N N . ASP A 1 89 ? 4.913 -9.005 8.175 1.00 98.44 89 ASP A N 1
ATOM 628 C CA . ASP A 1 89 ? 5.395 -10.280 7.607 1.00 98.44 89 ASP A CA 1
ATOM 629 C C . ASP A 1 89 ? 4.264 -11.214 7.144 1.00 98.44 89 ASP A C 1
ATOM 631 O O . ASP A 1 89 ? 4.341 -11.812 6.072 1.00 98.44 89 ASP A O 1
ATOM 635 N N . GLN A 1 90 ? 3.205 -11.360 7.950 1.00 98.38 90 GLN A N 1
ATOM 636 C CA . GLN A 1 90 ? 2.074 -12.234 7.620 1.00 98.38 90 GLN A CA 1
ATOM 637 C C . GLN A 1 90 ? 1.313 -11.707 6.403 1.00 98.38 90 GLN A C 1
ATOM 639 O O . GLN A 1 90 ? 1.013 -12.473 5.488 1.00 98.38 90 GLN A O 1
ATOM 644 N N . ILE A 1 91 ? 1.058 -10.397 6.355 1.00 98.31 91 ILE A N 1
ATOM 645 C CA . ILE A 1 91 ? 0.385 -9.772 5.214 1.00 98.31 91 ILE A CA 1
ATOM 646 C C . ILE A 1 91 ? 1.264 -9.895 3.958 1.00 98.31 91 ILE A C 1
ATOM 648 O O . ILE A 1 91 ? 0.769 -10.353 2.933 1.00 98.31 91 ILE A O 1
ATOM 652 N N . LEU A 1 92 ? 2.564 -9.594 4.039 1.00 98.31 92 LEU A N 1
ATOM 653 C CA . LEU A 1 92 ? 3.528 -9.742 2.936 1.00 98.31 92 LEU A CA 1
ATOM 654 C C . LEU A 1 92 ? 3.604 -11.192 2.419 1.00 98.31 92 LEU A C 1
ATOM 656 O O . LEU A 1 92 ? 3.590 -11.424 1.207 1.00 98.31 92 LEU A O 1
ATOM 660 N N . SER A 1 93 ? 3.610 -12.175 3.324 1.00 98.38 93 SER A N 1
ATOM 661 C CA . SER A 1 93 ? 3.582 -13.605 2.991 1.00 98.38 93 SER A CA 1
ATOM 662 C C . SER A 1 93 ? 2.303 -14.011 2.245 1.00 98.38 93 SER A C 1
ATOM 664 O O . SER A 1 93 ? 2.377 -14.759 1.270 1.00 98.38 93 SER A O 1
ATOM 666 N N . ASP A 1 94 ? 1.138 -13.507 2.662 1.00 98.25 94 ASP A N 1
ATOM 667 C CA . ASP A 1 94 ? -0.161 -13.827 2.046 1.00 98.25 94 ASP A CA 1
ATOM 668 C C . ASP A 1 94 ? -0.456 -13.013 0.767 1.00 98.25 94 ASP A C 1
ATOM 670 O O . ASP A 1 94 ? -1.260 -13.423 -0.081 1.00 98.25 94 ASP A O 1
ATOM 674 N N . LEU A 1 95 ? 0.194 -11.857 0.597 1.00 97.62 95 LEU A N 1
ATOM 675 C CA . LEU A 1 95 ? 0.215 -11.103 -0.659 1.00 97.62 95 LEU A CA 1
ATOM 676 C C . LEU A 1 95 ? 1.025 -11.845 -1.730 1.00 97.62 95 LEU A C 1
ATOM 678 O O . LEU A 1 95 ? 0.599 -11.888 -2.889 1.00 97.62 95 LEU A O 1
ATOM 682 N N . GLY A 1 96 ? 2.173 -12.409 -1.334 1.00 97.81 96 GLY A N 1
ATOM 683 C CA . GLY A 1 96 ? 3.233 -12.861 -2.234 1.00 97.81 96 GLY A CA 1
ATOM 684 C C . GLY A 1 96 ? 3.937 -11.689 -2.932 1.00 97.81 96 GLY A C 1
ATOM 685 O O . GLY A 1 96 ? 3.434 -10.566 -2.938 1.00 97.81 96 GLY A O 1
ATOM 686 N N . ALA A 1 97 ? 5.091 -11.943 -3.557 1.00 97.06 97 ALA A N 1
ATOM 687 C CA . ALA A 1 97 ? 5.877 -10.914 -4.242 1.00 97.06 97 ALA A CA 1
ATOM 688 C C . ALA A 1 97 ? 6.326 -11.343 -5.648 1.00 97.06 97 ALA A C 1
ATOM 690 O O . ALA A 1 97 ? 6.843 -12.445 -5.843 1.00 97.06 97 ALA A O 1
ATOM 691 N N . ASP A 1 98 ? 6.184 -10.438 -6.617 1.00 97.56 98 ASP A N 1
ATOM 692 C CA . ASP A 1 98 ? 6.807 -10.544 -7.934 1.00 97.56 98 ASP A CA 1
ATOM 693 C C . ASP A 1 98 ? 8.235 -9.990 -7.863 1.00 97.56 98 ASP A C 1
ATOM 695 O O . ASP A 1 98 ? 8.469 -8.784 -7.965 1.00 97.56 98 ASP A O 1
ATOM 699 N N . SER A 1 99 ? 9.195 -10.888 -7.647 1.00 95.94 99 SER A N 1
ATOM 700 C CA . SER A 1 99 ? 10.620 -10.573 -7.495 1.00 95.94 99 SER A CA 1
ATOM 701 C C . SER A 1 99 ? 11.378 -10.432 -8.823 1.00 95.94 99 SER A C 1
ATOM 703 O O . SER A 1 99 ? 12.607 -10.319 -8.824 1.00 95.94 99 SER A O 1
ATOM 705 N N . ARG A 1 100 ? 10.681 -10.435 -9.968 1.00 96.88 100 ARG A N 1
ATOM 706 C CA . ARG A 1 100 ? 11.305 -10.192 -11.276 1.00 96.88 100 ARG A CA 1
ATOM 707 C C . ARG A 1 100 ? 11.820 -8.742 -11.353 1.00 96.88 100 ARG A C 1
ATOM 709 O O . ARG A 1 100 ? 11.072 -7.818 -11.023 1.00 96.88 100 ARG A O 1
ATOM 716 N N . PRO A 1 101 ? 13.072 -8.514 -11.791 1.00 94.19 101 PRO A N 1
ATOM 717 C CA . PRO A 1 101 ? 13.630 -7.170 -11.886 1.00 94.19 101 PRO A CA 1
ATOM 718 C C . PRO A 1 101 ? 12.939 -6.359 -12.986 1.00 94.19 101 PRO A C 1
ATOM 720 O O . PRO A 1 101 ? 12.518 -6.908 -14.006 1.00 94.19 101 PRO A O 1
ATOM 723 N N . MET A 1 102 ? 12.877 -5.043 -12.788 1.00 93.81 102 MET A N 1
ATOM 724 C CA . MET A 1 102 ? 12.473 -4.093 -13.822 1.00 93.81 102 MET A CA 1
ATOM 725 C C . MET A 1 102 ? 13.428 -4.164 -15.027 1.00 93.81 102 MET A C 1
ATOM 727 O O . MET A 1 102 ? 14.639 -4.332 -14.856 1.00 93.81 102 MET A O 1
ATOM 731 N N . TYR A 1 103 ? 12.902 -4.003 -16.244 1.00 94.00 103 TYR A N 1
ATOM 732 C CA . TYR A 1 103 ? 13.715 -3.724 -17.434 1.00 94.00 103 TYR A CA 1
ATOM 733 C C . TYR A 1 103 ? 13.116 -2.592 -18.277 1.00 94.00 103 TYR A C 1
ATOM 735 O O . TYR A 1 103 ? 11.929 -2.291 -18.180 1.00 94.00 103 TYR A O 1
ATOM 743 N N . VAL A 1 104 ? 13.936 -1.977 -19.131 1.00 93.38 104 VAL A N 1
ATOM 744 C CA . VAL A 1 104 ? 13.499 -0.969 -20.110 1.00 93.38 104 VAL A CA 1
ATOM 745 C C . VAL A 1 104 ? 13.584 -1.568 -21.513 1.00 93.38 104 VAL A C 1
ATOM 747 O O . VAL A 1 104 ? 14.569 -2.235 -21.838 1.00 93.38 104 VAL A O 1
ATOM 750 N N . ASP A 1 105 ? 12.553 -1.375 -22.336 1.00 93.56 105 ASP A N 1
ATOM 751 C CA . ASP A 1 105 ? 12.510 -1.903 -23.704 1.00 93.56 105 ASP A CA 1
ATOM 752 C C . ASP A 1 105 ? 13.174 -0.982 -24.751 1.00 93.56 105 ASP A C 1
ATOM 754 O O . ASP A 1 105 ? 13.692 0.094 -24.451 1.00 93.56 105 ASP A O 1
ATOM 758 N N . GLN A 1 106 ? 13.164 -1.413 -26.018 1.00 94.31 106 GLN A N 1
ATOM 759 C CA . GLN A 1 106 ? 13.760 -0.663 -27.134 1.00 94.31 106 GLN A CA 1
ATOM 760 C C . GLN A 1 106 ? 13.040 0.660 -27.463 1.00 94.31 106 GLN A C 1
ATOM 762 O O . GLN A 1 106 ? 13.608 1.486 -28.176 1.00 94.31 106 GLN A O 1
ATOM 767 N N . ALA A 1 107 ? 11.815 0.868 -26.970 1.00 92.44 107 ALA A N 1
ATOM 768 C CA . ALA A 1 107 ? 11.070 2.118 -27.098 1.00 92.44 107 ALA A CA 1
ATOM 769 C C . ALA A 1 107 ? 11.266 3.050 -25.885 1.00 92.44 107 ALA A C 1
ATOM 771 O O . ALA A 1 107 ? 10.769 4.177 -25.897 1.00 92.44 107 ALA A O 1
ATOM 772 N N . GLY A 1 108 ? 11.999 2.608 -24.856 1.00 89.31 108 GLY A N 1
ATOM 773 C CA . GLY A 1 108 ? 12.214 3.353 -23.617 1.00 89.31 108 GLY A CA 1
ATOM 774 C C . GLY A 1 108 ? 11.106 3.174 -22.576 1.00 89.31 108 GLY A C 1
ATOM 775 O O . GLY A 1 108 ? 11.073 3.930 -21.606 1.00 89.31 108 GLY A O 1
ATOM 776 N N . LEU A 1 109 ? 10.200 2.204 -22.750 1.00 89.88 109 LEU A N 1
ATOM 777 C CA . LEU A 1 109 ? 9.155 1.915 -21.766 1.00 89.88 109 LEU A CA 1
ATOM 778 C C . LEU A 1 109 ? 9.707 1.044 -20.635 1.00 89.88 109 LEU A C 1
ATOM 780 O O . LEU A 1 109 ? 10.456 0.097 -20.877 1.00 89.88 109 LEU A O 1
ATOM 784 N N . VAL A 1 110 ? 9.305 1.354 -19.404 1.00 91.56 110 VAL A N 1
ATOM 785 C CA . VAL A 1 110 ? 9.603 0.564 -18.201 1.00 91.56 110 VAL A CA 1
ATOM 786 C C . VAL A 1 110 ? 8.663 -0.644 -18.138 1.00 91.56 110 VAL A C 1
ATOM 788 O O . VAL A 1 110 ? 7.455 -0.489 -18.324 1.00 91.56 110 VAL A O 1
ATOM 791 N N . HIS A 1 111 ? 9.204 -1.828 -17.840 1.00 94.69 111 HIS A N 1
ATOM 792 C CA . HIS A 1 111 ? 8.468 -3.083 -17.658 1.00 94.69 111 HIS A CA 1
ATOM 793 C C . HIS A 1 111 ? 8.736 -3.683 -16.273 1.00 94.69 111 HIS A C 1
ATOM 795 O O . HIS A 1 111 ? 9.898 -3.907 -15.929 1.00 94.69 111 HIS A O 1
ATOM 801 N N . TRP A 1 112 ? 7.691 -3.959 -15.481 1.00 95.56 112 TRP A N 1
ATOM 802 C CA . TRP A 1 112 ? 7.837 -4.517 -14.121 1.00 95.56 112 TRP A CA 1
ATOM 803 C C . TRP A 1 112 ? 6.649 -5.399 -13.665 1.00 95.56 112 TRP A C 1
ATOM 805 O O . TRP A 1 112 ? 5.821 -5.815 -14.476 1.00 95.56 112 TRP A O 1
ATOM 815 N N . GLY A 1 113 ? 6.583 -5.752 -12.375 1.00 96.25 113 GLY A N 1
ATOM 816 C CA . GLY A 1 113 ? 5.529 -6.604 -11.802 1.00 96.25 113 GLY A CA 1
ATOM 817 C C . GLY A 1 113 ? 4.157 -5.923 -11.733 1.00 96.25 113 GLY A C 1
ATOM 818 O O . GLY A 1 113 ? 4.041 -4.730 -11.990 1.00 96.25 113 GLY A O 1
ATOM 819 N N . ASN A 1 114 ? 3.095 -6.660 -11.389 1.00 96.00 114 ASN A N 1
ATOM 820 C CA . ASN A 1 114 ? 1.745 -6.085 -11.288 1.00 96.00 114 ASN A CA 1
ATOM 821 C C . ASN A 1 114 ? 1.279 -5.908 -9.821 1.00 96.00 114 ASN A C 1
ATOM 823 O O . ASN A 1 114 ? 0.880 -6.892 -9.188 1.00 96.00 114 ASN A O 1
ATOM 827 N N . PRO A 1 115 ? 1.232 -4.669 -9.290 1.00 94.44 115 PRO A N 1
ATOM 828 C CA . PRO A 1 115 ? 0.833 -4.400 -7.905 1.00 94.44 115 PRO A CA 1
ATOM 829 C C . PRO A 1 115 ? -0.664 -4.630 -7.629 1.00 94.44 115 PRO A C 1
ATOM 831 O O . PRO A 1 115 ? -1.071 -4.681 -6.471 1.00 94.44 115 PRO A O 1
ATOM 834 N N . TYR A 1 116 ? -1.507 -4.799 -8.656 1.00 94.94 116 TYR A N 1
ATOM 835 C CA . TYR A 1 116 ? -2.905 -5.215 -8.474 1.00 94.94 116 TYR A CA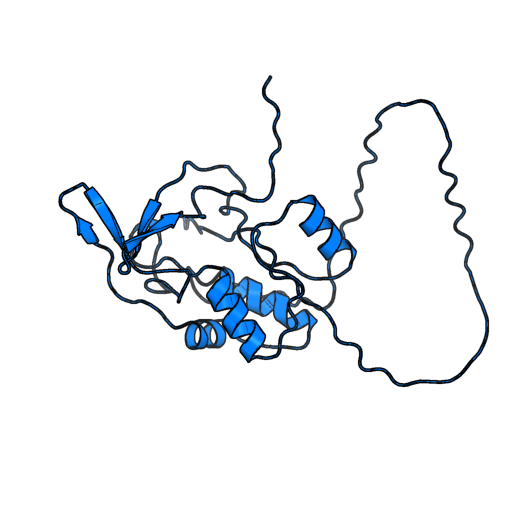 1
ATOM 836 C C . TYR A 1 116 ? -3.062 -6.729 -8.226 1.00 94.94 116 TYR A C 1
ATOM 838 O O . TYR A 1 116 ? -4.173 -7.166 -7.931 1.00 94.94 116 TYR A O 1
ATOM 846 N N . GLU A 1 117 ? -1.991 -7.524 -8.334 1.00 96.81 117 GLU A N 1
ATOM 847 C CA . GLU A 1 117 ? -2.022 -8.987 -8.167 1.00 96.81 117 GLU A CA 1
ATOM 848 C C . GLU A 1 117 ? -1.244 -9.445 -6.910 1.00 96.81 117 GLU A C 1
ATOM 850 O O . GLU A 1 117 ? -1.750 -10.273 -6.141 1.00 96.81 117 GLU A O 1
ATOM 855 N N . THR A 1 118 ? -0.052 -8.881 -6.667 1.00 97.19 118 THR A N 1
ATOM 856 C CA . THR A 1 118 ? 0.885 -9.217 -5.567 1.00 97.19 118 THR A CA 1
ATOM 857 C C . THR A 1 118 ? 1.629 -7.966 -5.060 1.00 97.19 118 THR A C 1
ATOM 859 O O . THR A 1 118 ? 1.396 -6.859 -5.546 1.00 97.19 118 THR A O 1
ATOM 862 N N . PHE A 1 119 ? 2.555 -8.115 -4.109 1.00 97.50 119 PHE A N 1
ATOM 863 C CA . PHE A 1 119 ? 3.653 -7.156 -3.919 1.00 97.50 119 PHE A CA 1
ATOM 864 C C . PHE A 1 119 ? 4.587 -7.177 -5.150 1.00 97.50 119 PHE A C 1
ATOM 866 O O . PHE A 1 119 ? 4.629 -8.176 -5.878 1.00 97.50 119 PHE A O 1
ATOM 873 N N . VAL A 1 120 ? 5.334 -6.102 -5.405 1.00 96.94 120 VAL A N 1
ATOM 874 C CA . VAL A 1 120 ? 6.279 -5.980 -6.533 1.00 96.94 120 VAL A CA 1
ATOM 875 C C . VAL A 1 120 ? 7.670 -5.569 -6.037 1.00 96.94 120 VAL A C 1
ATOM 877 O O . VAL A 1 120 ? 7.823 -4.552 -5.361 1.00 96.94 120 VAL A O 1
ATOM 880 N N . GLY A 1 121 ? 8.691 -6.348 -6.405 1.00 95.88 121 GLY A N 1
ATOM 881 C CA . GLY A 1 121 ? 10.078 -6.171 -5.963 1.00 95.88 121 GLY A CA 1
ATOM 882 C C . GLY A 1 121 ? 10.333 -6.626 -4.518 1.00 95.88 121 GLY A C 1
ATOM 883 O O . GLY A 1 121 ? 9.610 -7.464 -3.982 1.00 95.88 121 GLY A O 1
ATOM 884 N N . ASN A 1 122 ? 11.396 -6.103 -3.900 1.00 96.69 122 ASN A N 1
ATOM 885 C CA . ASN A 1 122 ? 11.780 -6.385 -2.513 1.00 96.69 122 ASN A CA 1
ATOM 886 C C . ASN A 1 122 ? 11.169 -5.365 -1.533 1.00 96.69 122 ASN A C 1
ATOM 888 O O . ASN A 1 122 ? 11.248 -4.166 -1.786 1.00 96.69 122 ASN A O 1
ATOM 892 N N . VAL A 1 123 ? 10.642 -5.814 -0.390 1.00 96.38 123 VAL A N 1
ATOM 893 C CA . VAL A 1 123 ? 10.108 -4.926 0.664 1.00 96.38 123 VAL A CA 1
ATOM 894 C C . VAL A 1 123 ? 11.209 -4.135 1.393 1.00 96.38 123 VAL A C 1
ATOM 896 O O . VAL A 1 123 ? 10.995 -2.992 1.794 1.00 96.38 123 VAL A O 1
ATOM 899 N N . ASP A 1 124 ? 12.424 -4.692 1.454 1.00 96.81 124 ASP A N 1
ATOM 900 C CA . ASP A 1 124 ? 13.641 -4.008 1.920 1.00 96.81 124 ASP A CA 1
ATOM 901 C C . ASP A 1 124 ? 14.372 -3.252 0.788 1.00 96.81 124 ASP A C 1
ATOM 903 O O . ASP A 1 124 ? 15.574 -2.990 0.864 1.00 96.81 124 ASP A O 1
ATOM 907 N N . GLY A 1 125 ? 13.669 -2.964 -0.311 1.00 92.88 125 GLY A N 1
ATOM 908 C CA . GLY A 1 125 ? 14.189 -2.243 -1.471 1.00 92.88 125 GLY A CA 1
ATOM 909 C C . GLY A 1 125 ? 14.060 -0.718 -1.377 1.00 92.88 125 GLY A C 1
ATOM 910 O O . GLY A 1 125 ? 13.737 -0.139 -0.343 1.00 92.88 125 GLY A O 1
ATOM 911 N N . ASN A 1 126 ? 14.298 -0.068 -2.515 1.00 87.44 126 ASN A N 1
ATOM 912 C CA . ASN A 1 126 ? 14.088 1.357 -2.751 1.00 87.44 126 ASN A CA 1
ATOM 913 C C . ASN A 1 126 ? 13.341 1.551 -4.079 1.00 87.44 126 ASN A C 1
ATOM 915 O O . ASN A 1 126 ? 13.747 1.006 -5.112 1.00 87.44 126 ASN A O 1
ATOM 919 N N . GLU A 1 127 ? 12.297 2.378 -4.049 1.00 82.75 127 GLU A N 1
ATOM 920 C CA . GLU A 1 127 ? 11.502 2.774 -5.217 1.00 82.75 127 GLU A CA 1
ATOM 921 C C . GLU A 1 127 ? 12.338 3.548 -6.239 1.00 82.75 127 GLU A C 1
ATOM 923 O O . GLU A 1 127 ? 12.249 3.295 -7.438 1.00 82.75 127 GLU A O 1
ATOM 928 N N . SER A 1 128 ? 13.211 4.444 -5.760 1.00 82.69 128 SER A N 1
ATOM 929 C CA . SER A 1 128 ? 14.041 5.305 -6.621 1.00 82.69 128 SER A CA 1
ATOM 930 C C . SER A 1 128 ? 15.051 4.511 -7.458 1.00 82.69 128 SER A C 1
ATOM 932 O O . SER A 1 128 ? 15.455 4.964 -8.526 1.00 82.69 128 SER A O 1
ATOM 934 N N . ASP A 1 129 ? 15.438 3.328 -6.971 1.00 86.69 129 ASP A N 1
ATOM 935 C CA . ASP A 1 129 ? 16.409 2.432 -7.605 1.00 86.69 129 ASP A CA 1
ATOM 936 C C . ASP A 1 129 ? 15.731 1.224 -8.291 1.00 86.69 129 ASP A C 1
ATOM 938 O O . ASP A 1 129 ? 16.420 0.305 -8.731 1.00 86.69 129 ASP A O 1
ATOM 942 N N . TYR A 1 130 ? 14.391 1.192 -8.363 1.00 87.06 130 TYR A N 1
ATOM 943 C CA . TYR A 1 130 ? 13.587 0.097 -8.937 1.00 87.06 130 TYR A CA 1
ATOM 944 C C . TYR A 1 130 ? 13.893 -1.300 -8.355 1.00 87.06 130 TYR A C 1
ATOM 946 O O . TYR A 1 130 ? 13.770 -2.321 -9.036 1.00 87.06 130 TYR A O 1
ATOM 954 N N . THR A 1 131 ? 14.289 -1.364 -7.079 1.00 91.62 131 THR A N 1
ATOM 955 C CA . THR A 1 131 ? 14.559 -2.635 -6.373 1.00 91.62 131 THR A CA 1
ATOM 956 C C . THR A 1 131 ? 13.362 -3.126 -5.561 1.00 91.62 131 THR A C 1
ATOM 958 O O . THR A 1 131 ? 13.237 -4.324 -5.300 1.00 91.62 131 THR A O 1
ATOM 961 N N . GLY A 1 132 ? 12.449 -2.223 -5.209 1.00 91.81 132 GLY A N 1
ATOM 962 C CA . GLY A 1 132 ? 11.180 -2.512 -4.554 1.00 91.81 132 GLY A CA 1
ATOM 963 C C . GLY A 1 132 ? 10.132 -1.481 -4.946 1.00 91.81 132 GLY A C 1
ATOM 964 O O . GLY A 1 132 ? 10.477 -0.325 -5.175 1.00 91.81 132 GLY A O 1
ATOM 965 N N . PHE A 1 133 ? 8.875 -1.898 -5.060 1.00 91.00 133 PHE A N 1
ATOM 966 C CA . PHE A 1 133 ? 7.742 -1.005 -5.281 1.00 91.00 133 PHE A CA 1
ATOM 967 C C . PHE A 1 133 ? 6.809 -1.091 -4.072 1.00 91.00 133 PHE A C 1
ATOM 969 O O . PHE A 1 133 ? 6.887 -0.255 -3.178 1.00 91.00 133 PHE A O 1
ATOM 976 N N . GLY A 1 134 ? 5.946 -2.101 -4.022 1.00 92.88 134 GLY A N 1
ATOM 977 C CA . GLY A 1 134 ? 4.880 -2.242 -3.030 1.00 92.88 134 GLY A CA 1
ATOM 978 C C . GLY A 1 134 ? 3.691 -2.987 -3.617 1.00 92.88 134 GLY A C 1
ATOM 979 O O . GLY A 1 134 ? 3.855 -3.780 -4.549 1.00 92.88 134 GLY A O 1
ATOM 980 N N . THR A 1 135 ? 2.487 -2.714 -3.118 1.00 93.81 135 THR A N 1
ATOM 981 C CA . THR A 1 135 ? 1.255 -3.366 -3.582 1.00 93.81 135 THR A CA 1
ATOM 982 C C . THR A 1 135 ? 0.082 -2.385 -3.658 1.00 93.81 135 THR A C 1
ATOM 984 O O . THR A 1 135 ? 0.105 -1.318 -3.054 1.00 93.81 135 THR A O 1
ATOM 987 N N . TYR A 1 136 ? -0.967 -2.727 -4.406 1.00 92.50 136 TYR A N 1
ATOM 988 C CA . TYR A 1 136 ? -2.204 -1.945 -4.478 1.00 92.50 136 TYR A CA 1
ATOM 989 C C . TYR A 1 136 ? -3.353 -2.621 -3.719 1.00 92.50 136 TYR A C 1
ATOM 991 O O . TYR A 1 136 ? -3.214 -3.669 -3.093 1.00 92.50 136 TYR A O 1
ATOM 999 N N . TYR A 1 137 ? -4.531 -1.994 -3.727 1.00 91.25 137 TYR A N 1
ATOM 1000 C CA . TYR A 1 137 ? -5.628 -2.425 -2.863 1.00 91.25 137 TYR A CA 1
ATOM 1001 C C . TYR A 1 137 ? -6.231 -3.817 -3.134 1.00 91.25 137 TYR A C 1
ATOM 1003 O O . TYR A 1 137 ? -6.681 -4.421 -2.159 1.00 91.25 137 TYR A O 1
ATOM 1011 N N . PRO A 1 138 ? -6.320 -4.366 -4.368 1.00 93.06 138 PRO A N 1
ATOM 1012 C CA . PRO A 1 138 ? -6.988 -5.654 -4.568 1.00 93.06 138 PRO A CA 1
ATOM 1013 C C . PRO A 1 138 ? -6.371 -6.829 -3.785 1.00 93.06 138 PRO A C 1
ATOM 1015 O O . PRO A 1 138 ? -7.146 -7.553 -3.150 1.00 93.06 138 PRO A O 1
ATOM 1018 N N . PRO A 1 139 ? -5.036 -7.030 -3.751 1.00 96.12 139 PRO A N 1
ATOM 1019 C CA . PRO A 1 139 ? -4.437 -8.105 -2.968 1.00 96.12 139 PRO A CA 1
ATOM 1020 C C . PRO A 1 139 ? -4.509 -7.839 -1.452 1.00 96.12 139 PRO A C 1
ATOM 1022 O O . PRO A 1 139 ? -4.806 -8.769 -0.707 1.00 96.12 139 PRO A O 1
ATOM 1025 N N . LEU A 1 140 ? -4.407 -6.589 -0.980 1.00 95.62 140 LEU A N 1
ATOM 1026 C CA . LEU A 1 140 ? -4.664 -6.242 0.433 1.00 95.62 140 LEU A CA 1
ATOM 1027 C C . LEU A 1 140 ? -6.103 -6.606 0.853 1.00 95.62 140 LEU A C 1
ATOM 1029 O O . LEU A 1 140 ? -6.331 -7.272 1.861 1.00 95.62 140 LEU A O 1
ATOM 1033 N N . VAL A 1 141 ? -7.095 -6.246 0.028 1.00 95.75 141 VAL A N 1
ATOM 1034 C CA . VAL A 1 141 ? -8.517 -6.586 0.233 1.00 95.75 141 VAL A CA 1
ATOM 1035 C C . VAL A 1 141 ? -8.755 -8.103 0.183 1.00 95.75 141 VAL A C 1
ATOM 1037 O O . VAL A 1 141 ? -9.646 -8.597 0.879 1.00 95.75 141 VAL A O 1
ATOM 1040 N N . ARG A 1 142 ? -7.976 -8.851 -0.612 1.00 97.06 142 ARG A N 1
ATOM 1041 C CA . ARG A 1 142 ? -7.984 -10.324 -0.662 1.00 97.06 142 ARG A CA 1
ATOM 1042 C C . ARG A 1 142 ? -7.476 -10.921 0.655 1.00 97.06 142 ARG A C 1
ATOM 1044 O O . ARG A 1 142 ? -8.199 -11.715 1.255 1.00 97.06 142 ARG A O 1
ATOM 1051 N N . VAL A 1 143 ? -6.298 -10.505 1.124 1.00 97.50 143 VAL A N 1
ATOM 1052 C CA . VAL A 1 143 ? -5.686 -10.997 2.374 1.00 97.50 143 VAL A CA 1
ATOM 1053 C C . VAL A 1 143 ? -6.546 -10.643 3.590 1.00 97.50 143 VAL A C 1
ATOM 1055 O O . VAL A 1 143 ? -6.883 -11.519 4.383 1.00 97.50 143 VAL A O 1
ATOM 1058 N N . ALA A 1 144 ? -7.017 -9.397 3.697 1.00 9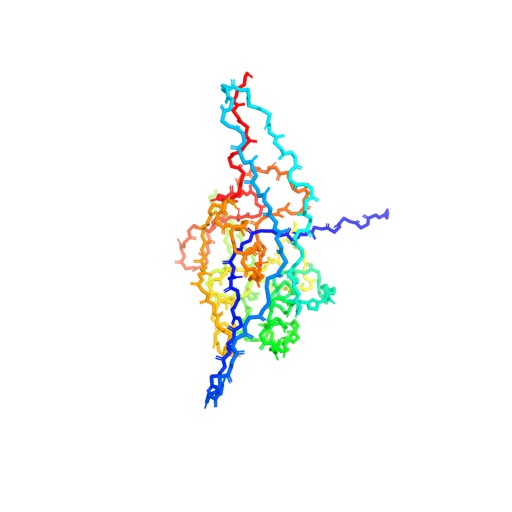6.25 144 ALA A N 1
ATOM 1059 C CA . ALA A 1 144 ? -7.893 -8.971 4.790 1.00 96.25 144 ALA A CA 1
ATOM 1060 C C . ALA A 1 144 ? -9.171 -9.829 4.892 1.00 96.25 144 ALA A C 1
ATOM 1062 O O . ALA A 1 144 ? -9.554 -10.247 5.984 1.00 96.25 144 ALA A O 1
ATOM 1063 N N . LYS A 1 145 ? -9.815 -10.142 3.757 1.00 96.38 145 LYS A N 1
ATOM 1064 C CA . LYS A 1 145 ? -11.000 -11.019 3.722 1.00 96.38 145 LYS A CA 1
ATOM 1065 C C . LYS A 1 145 ? -10.676 -12.477 4.055 1.00 96.38 145 LYS A C 1
ATOM 1067 O O . LYS A 1 145 ? -11.515 -13.133 4.668 1.00 96.38 145 LYS A O 1
ATOM 1072 N N . ALA A 1 146 ? -9.499 -12.981 3.676 1.00 98.00 146 ALA A N 1
ATOM 1073 C CA . ALA A 1 146 ? -9.057 -14.332 4.030 1.00 98.00 146 ALA A CA 1
ATOM 1074 C C . ALA A 1 146 ? -8.925 -14.502 5.556 1.00 98.00 146 ALA A C 1
ATOM 1076 O O . ALA A 1 146 ? -9.362 -15.514 6.098 1.00 98.00 146 ALA A O 1
ATOM 1077 N N . HIS A 1 147 ? -8.456 -13.461 6.251 1.00 96.94 147 HIS A N 1
ATOM 1078 C CA . HIS A 1 147 ? -8.418 -13.376 7.721 1.00 96.94 147 HIS A CA 1
ATOM 1079 C C . HIS A 1 147 ? -9.737 -12.906 8.363 1.00 96.94 147 HIS A C 1
ATOM 1081 O O . HIS A 1 147 ? -9.765 -12.484 9.517 1.00 96.94 147 HIS A O 1
ATOM 1087 N N . GLY A 1 148 ? -10.854 -12.979 7.632 1.00 95.12 148 GLY A N 1
ATOM 1088 C CA . GLY A 1 148 ? -12.202 -12.737 8.159 1.00 95.12 148 GLY A CA 1
ATOM 1089 C C . GLY A 1 148 ? -12.623 -11.269 8.302 1.00 95.12 148 GLY A C 1
ATOM 1090 O O . GLY A 1 148 ? -13.714 -11.007 8.812 1.00 95.12 148 GLY A O 1
ATOM 1091 N N . ALA A 1 149 ? -11.820 -10.301 7.847 1.00 94.81 149 ALA A N 1
ATOM 1092 C CA . ALA A 1 149 ? -12.132 -8.885 8.021 1.00 94.81 149 ALA A CA 1
ATOM 1093 C C . ALA A 1 149 ? -13.332 -8.429 7.174 1.00 94.81 149 ALA A C 1
ATOM 1095 O O . ALA A 1 149 ? -13.371 -8.570 5.946 1.00 94.81 149 ALA A O 1
ATOM 1096 N N . ARG A 1 150 ? -14.302 -7.781 7.827 1.00 93.75 150 ARG A N 1
ATOM 1097 C CA . ARG A 1 150 ? -15.463 -7.175 7.169 1.00 93.75 150 ARG A CA 1
ATOM 1098 C C . ARG A 1 150 ? -15.096 -5.820 6.562 1.00 93.75 150 ARG A C 1
ATOM 1100 O O . ARG A 1 150 ? -15.039 -4.820 7.277 1.00 93.75 150 ARG A O 1
ATOM 1107 N N . ILE A 1 151 ? -14.900 -5.779 5.246 1.00 90.06 151 ILE A N 1
ATOM 1108 C CA . ILE A 1 151 ? -14.682 -4.537 4.487 1.00 90.06 151 ILE A CA 1
ATOM 1109 C C . ILE A 1 151 ? -16.014 -4.041 3.901 1.00 90.06 151 ILE A C 1
ATOM 1111 O O . ILE A 1 151 ? -16.683 -4.785 3.185 1.00 90.06 151 ILE A O 1
ATOM 1115 N N . LEU A 1 152 ? -16.398 -2.791 4.189 1.00 87.06 152 LEU A N 1
ATOM 1116 C CA . LEU A 1 152 ? -17.654 -2.179 3.720 1.00 87.06 152 LEU A CA 1
ATOM 1117 C C . LEU A 1 152 ? -17.581 -1.668 2.278 1.00 87.06 152 LEU A C 1
ATOM 1119 O O . LEU A 1 152 ? -18.546 -1.806 1.532 1.00 87.06 152 LEU A O 1
ATOM 1123 N N . ALA A 1 153 ? -16.457 -1.064 1.899 1.00 86.62 153 ALA A N 1
ATOM 1124 C CA . ALA A 1 153 ? -16.159 -0.637 0.536 1.00 86.62 153 ALA A CA 1
ATOM 1125 C C . ALA A 1 153 ? -14.639 -0.520 0.339 1.00 86.62 153 ALA A C 1
ATOM 1127 O O . ALA A 1 153 ? -13.879 -0.500 1.311 1.00 86.62 153 ALA A O 1
ATOM 1128 N N . TYR A 1 154 ? -14.228 -0.499 -0.929 1.00 89.25 154 TYR A N 1
ATOM 1129 C CA . TYR A 1 154 ? -12.855 -0.350 -1.406 1.00 89.25 154 TYR A CA 1
ATOM 1130 C C . TYR A 1 154 ? -12.874 0.158 -2.859 1.00 89.25 154 TYR A C 1
ATOM 1132 O O . TYR A 1 154 ? -13.809 -0.132 -3.604 1.00 89.25 154 TYR A O 1
ATOM 1140 N N . GLY A 1 155 ? -11.845 0.905 -3.254 1.00 84.25 155 GLY A N 1
ATOM 1141 C CA . GLY A 1 155 ? -11.685 1.532 -4.569 1.00 84.25 155 GLY A CA 1
ATOM 1142 C C . GLY A 1 155 ? -11.509 3.047 -4.443 1.00 84.25 155 GLY A C 1
ATOM 1143 O O . GLY A 1 155 ? -11.378 3.568 -3.333 1.00 84.25 155 GLY A O 1
ATOM 1144 N N . SER A 1 156 ? -11.518 3.760 -5.570 1.00 81.75 156 SER A N 1
ATOM 1145 C CA . SER A 1 156 ? -11.519 5.229 -5.586 1.00 81.75 156 SER A CA 1
ATOM 1146 C C . SER A 1 156 ? -12.793 5.779 -4.938 1.00 81.75 156 SER A C 1
ATOM 1148 O O . SER A 1 156 ? -13.899 5.361 -5.278 1.00 81.75 156 SER A O 1
ATOM 1150 N N . MET A 1 157 ? -12.645 6.732 -4.016 1.00 81.81 157 MET A N 1
ATOM 1151 C CA . MET A 1 157 ? -13.748 7.373 -3.290 1.00 81.81 157 MET A CA 1
ATOM 1152 C C . MET A 1 157 ? -13.514 8.882 -3.160 1.00 81.81 157 MET A C 1
ATOM 1154 O O . MET A 1 157 ? -12.392 9.365 -3.307 1.00 81.81 157 MET A O 1
ATOM 1158 N N . SER A 1 158 ? -14.581 9.638 -2.892 1.00 85.88 158 SER A N 1
ATOM 1159 C CA . SER A 1 158 ? -14.465 11.076 -2.625 1.00 85.88 158 SER A CA 1
ATOM 1160 C C . SER A 1 158 ? -13.899 11.341 -1.224 1.00 85.88 158 SER A C 1
ATOM 1162 O O . SER A 1 158 ? -14.043 10.512 -0.323 1.00 85.88 158 SER A O 1
ATOM 1164 N N . ALA A 1 159 ? -13.309 12.524 -1.019 1.00 83.06 159 ALA A N 1
ATOM 1165 C CA . ALA A 1 159 ? -12.874 12.965 0.309 1.00 83.06 159 ALA A CA 1
ATOM 1166 C C . ALA A 1 159 ? -14.045 12.988 1.309 1.00 83.06 159 ALA A C 1
ATOM 1168 O O . ALA A 1 159 ? -13.915 12.479 2.418 1.00 83.06 159 ALA A O 1
ATOM 1169 N N . LEU A 1 160 ? -15.217 13.484 0.886 1.00 87.00 160 LEU A N 1
ATOM 1170 C CA . LEU A 1 160 ? -16.444 13.484 1.689 1.00 87.00 160 LEU A CA 1
ATOM 1171 C C . LEU A 1 160 ? -16.820 12.069 2.148 1.00 87.00 160 LEU A C 1
ATOM 1173 O O . LEU A 1 160 ? -17.024 11.845 3.336 1.00 87.00 160 LEU A O 1
ATOM 1177 N N . THR A 1 161 ? -16.810 11.096 1.233 1.00 86.12 161 THR A N 1
ATOM 1178 C CA . THR A 1 161 ? -17.086 9.687 1.552 1.00 86.12 161 THR A CA 1
ATOM 1179 C C . THR A 1 161 ? -16.087 9.116 2.558 1.00 86.12 161 THR A C 1
ATOM 1181 O O . THR A 1 161 ? -16.460 8.275 3.366 1.00 86.12 161 THR A O 1
ATOM 1184 N N . ILE A 1 162 ? -14.828 9.562 2.550 1.00 85.62 162 ILE A N 1
ATOM 1185 C CA . ILE A 1 162 ? -13.834 9.165 3.557 1.00 85.62 162 ILE A CA 1
ATOM 1186 C C . ILE A 1 162 ? -14.160 9.785 4.923 1.00 85.62 162 ILE A C 1
ATOM 1188 O O . ILE A 1 162 ? -14.226 9.054 5.915 1.00 85.62 162 ILE A O 1
ATOM 1192 N N . TYR A 1 163 ? -14.444 11.091 4.979 1.00 87.56 163 TYR A N 1
ATOM 1193 C CA . TYR A 1 163 ? -14.837 11.769 6.221 1.00 87.56 163 TYR A CA 1
ATOM 1194 C C . TYR A 1 163 ? -16.103 11.157 6.841 1.00 87.56 163 TYR A C 1
ATOM 1196 O O . TYR A 1 163 ? -16.119 10.885 8.039 1.00 87.56 163 TYR A O 1
ATOM 1204 N N . GLU A 1 164 ? -17.125 10.842 6.040 1.00 87.81 164 GLU A N 1
ATOM 1205 C CA . GLU A 1 164 ? -18.350 10.162 6.489 1.00 87.81 164 GLU A CA 1
ATOM 1206 C C . GLU A 1 164 ? -18.064 8.827 7.202 1.00 87.81 164 GLU A C 1
ATOM 1208 O O . GLU A 1 164 ? -18.723 8.498 8.191 1.00 87.81 164 GLU A O 1
ATOM 1213 N N . ARG A 1 165 ? -17.068 8.052 6.744 1.00 87.69 165 ARG A N 1
ATOM 1214 C CA . ARG A 1 165 ? -16.689 6.775 7.379 1.00 87.69 165 ARG A CA 1
ATOM 1215 C C . ARG A 1 165 ? -15.926 6.975 8.681 1.00 87.69 165 ARG A C 1
ATOM 1217 O O . ARG A 1 165 ? -16.232 6.287 9.653 1.00 87.69 165 ARG A O 1
ATOM 1224 N N . VAL A 1 166 ? -15.005 7.937 8.725 1.00 90.44 166 VAL A N 1
ATOM 1225 C CA . VAL A 1 166 ? -14.261 8.290 9.947 1.00 90.44 166 VAL A CA 1
ATOM 1226 C C . VAL A 1 166 ? -15.213 8.824 11.026 1.00 90.44 166 VAL A C 1
ATOM 1228 O O . VAL A 1 166 ? -15.151 8.383 12.175 1.00 90.44 166 VAL A O 1
ATOM 1231 N N . LEU A 1 167 ? -16.170 9.682 10.653 1.00 91.06 167 LEU A N 1
ATOM 1232 C CA . LEU A 1 167 ? -17.231 10.175 11.542 1.00 91.06 167 LEU A CA 1
ATOM 1233 C C . LEU A 1 167 ? -18.123 9.040 12.068 1.00 91.06 167 LEU A C 1
ATOM 1235 O O . LEU A 1 167 ? -18.397 8.983 13.270 1.00 91.06 167 LEU A O 1
ATOM 1239 N N . ALA A 1 168 ? -18.488 8.086 11.204 1.00 89.88 168 ALA A N 1
ATOM 1240 C CA . ALA A 1 168 ? -19.204 6.860 11.573 1.00 89.88 168 ALA A CA 1
ATOM 1241 C C . ALA A 1 168 ? -18.368 5.853 12.400 1.00 89.88 168 ALA A C 1
ATOM 1243 O O . ALA A 1 168 ? -18.890 4.814 12.804 1.00 89.88 168 ALA A O 1
ATOM 1244 N N . GLY A 1 169 ? -17.091 6.143 12.680 1.00 89.00 169 GLY A N 1
ATOM 1245 C CA . GLY A 1 169 ? -16.222 5.292 13.493 1.00 89.00 169 GLY A CA 1
ATOM 1246 C C . GLY A 1 169 ? -15.654 4.076 12.758 1.00 89.00 169 GLY A C 1
ATOM 1247 O O . GLY A 1 169 ? -15.330 3.087 13.407 1.00 89.00 169 GLY A O 1
ATOM 1248 N N . HIS A 1 170 ? -15.540 4.123 11.430 1.00 90.50 170 HIS A N 1
ATOM 1249 C CA . HIS A 1 170 ? -14.887 3.091 10.621 1.00 90.50 170 HIS A CA 1
ATOM 1250 C C . HIS A 1 170 ? -13.495 3.573 10.181 1.00 90.50 170 HIS A C 1
ATOM 1252 O O . HIS A 1 170 ? -13.407 4.635 9.558 1.00 90.50 170 HIS A O 1
ATOM 1258 N N . PRO A 1 171 ? -12.406 2.833 10.464 1.00 93.69 171 PRO A N 1
ATOM 1259 C CA . PRO A 1 171 ? -11.074 3.243 10.041 1.00 93.69 171 PRO A CA 1
ATOM 1260 C C . PRO A 1 171 ? -10.860 2.984 8.544 1.00 93.69 171 PRO A C 1
ATOM 1262 O O . PRO A 1 171 ? -11.563 2.182 7.918 1.00 93.69 171 PRO A O 1
ATOM 1265 N N . VAL A 1 172 ? -9.887 3.707 7.990 1.00 93.06 172 VAL A N 1
ATOM 1266 C CA . VAL A 1 172 ? -9.635 3.915 6.557 1.00 93.06 172 VAL A CA 1
ATOM 1267 C C . VAL A 1 172 ? -8.124 3.816 6.298 1.00 93.06 172 VAL A C 1
ATOM 1269 O O . VAL A 1 172 ? -7.346 4.421 7.029 1.00 93.06 172 VAL A O 1
ATOM 1272 N N . VAL A 1 173 ? -7.719 3.051 5.277 1.00 93.00 173 VAL A N 1
ATOM 1273 C CA . VAL A 1 173 ? -6.308 2.809 4.864 1.00 93.00 173 VAL A CA 1
ATOM 1274 C C . VAL A 1 173 ? -5.825 3.878 3.840 1.00 93.00 173 VAL A C 1
ATOM 1276 O O . VAL A 1 173 ? -6.485 4.910 3.681 1.00 93.00 173 VAL A O 1
ATOM 1279 N N . ALA A 1 174 ? -4.659 3.718 3.182 1.00 88.62 174 ALA A N 1
ATOM 1280 C CA . ALA A 1 174 ? -3.849 4.847 2.703 1.00 88.62 174 ALA A CA 1
ATOM 1281 C C . ALA A 1 174 ? -3.084 4.750 1.324 1.00 88.62 174 ALA A C 1
ATOM 1283 O O . ALA A 1 174 ? -2.011 4.172 1.277 1.00 88.62 174 ALA A O 1
ATOM 1284 N N . PHE A 1 175 ? -3.582 5.445 0.264 1.00 82.12 175 PHE A N 1
ATOM 1285 C CA . PHE A 1 175 ? -3.026 6.146 -0.946 1.00 82.12 175 PHE A CA 1
ATOM 1286 C C . PHE A 1 175 ? -3.324 7.752 -1.259 1.00 82.12 175 PHE A C 1
ATOM 1288 O O . PHE A 1 175 ? -4.098 7.916 -2.195 1.00 82.12 175 PHE A O 1
ATOM 1295 N N . ALA A 1 176 ? -2.935 9.043 -0.854 1.00 77.75 176 ALA A N 1
ATOM 1296 C CA . ALA A 1 176 ? -2.153 10.160 -0.051 1.00 77.75 176 ALA A CA 1
ATOM 1297 C C . ALA A 1 176 ? -0.576 10.407 0.302 1.00 77.75 176 ALA A C 1
ATOM 1299 O O . ALA A 1 176 ? -0.364 10.434 1.501 1.00 77.75 176 ALA A O 1
ATOM 1300 N N . THR A 1 177 ? 0.533 10.841 -0.573 1.00 73.12 177 THR A N 1
ATOM 1301 C CA . THR A 1 177 ? 1.406 10.330 -2.531 1.00 73.12 177 THR A CA 1
ATOM 1302 C C . THR A 1 177 ? 1.627 11.256 -0.230 1.00 73.12 177 THR A C 1
ATOM 1304 O O . THR A 1 177 ? 1.714 12.526 0.185 1.00 73.12 177 THR A O 1
ATOM 1307 N N . TRP A 1 178 ? 2.462 10.745 0.857 1.00 73.62 178 TRP A N 1
ATOM 1308 C CA . TRP A 1 178 ? 3.795 11.146 1.484 1.00 73.62 178 TRP A CA 1
ATOM 1309 C C . TRP A 1 178 ? 4.089 12.589 1.917 1.00 73.62 178 TRP A C 1
ATOM 1311 O O . TRP A 1 178 ? 4.089 12.864 3.119 1.00 73.62 178 TRP A O 1
ATOM 1321 N N . ASP A 1 179 ? 4.449 13.491 1.000 1.00 78.88 179 ASP A N 1
ATOM 1322 C CA . ASP A 1 179 ? 4.677 14.917 1.303 1.00 78.88 179 ASP A CA 1
ATOM 1323 C C . ASP A 1 179 ? 3.371 15.729 1.290 1.00 78.88 179 ASP A C 1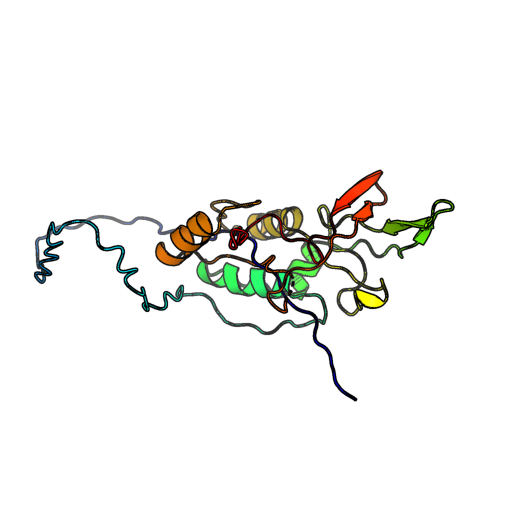
ATOM 1325 O O . ASP A 1 179 ? 3.361 16.922 1.590 1.00 78.88 179 ASP A O 1
ATOM 1329 N N . TRP A 1 180 ? 2.267 15.049 0.983 1.00 78.00 180 TRP A N 1
ATOM 1330 C CA . TRP A 1 180 ? 0.908 15.532 0.774 1.00 78.00 180 TRP A CA 1
ATOM 1331 C C . TRP A 1 180 ? 0.802 16.537 -0.382 1.00 78.00 180 TRP A C 1
ATOM 1333 O O . TRP A 1 180 ? -0.183 17.267 -0.490 1.00 78.00 180 TRP A O 1
ATOM 1343 N N . LEU A 1 181 ? 1.795 16.534 -1.282 1.00 78.12 181 LEU A N 1
ATOM 1344 C CA . LEU A 1 181 ? 1.842 17.359 -2.485 1.00 78.12 181 LEU A CA 1
ATOM 1345 C C . LEU A 1 181 ? 1.412 16.577 -3.734 1.00 78.12 181 LEU A C 1
ATOM 1347 O O . LEU A 1 181 ? 1.363 15.345 -3.774 1.00 78.12 181 LEU A O 1
ATOM 1351 N N . TRP A 1 182 ? 1.098 17.331 -4.787 1.00 76.50 182 TRP A N 1
ATOM 1352 C CA . TRP A 1 182 ? 0.862 16.787 -6.119 1.00 76.50 182 TRP A CA 1
ATOM 1353 C C . TRP A 1 182 ? 2.186 16.524 -6.841 1.00 76.50 182 TRP A C 1
ATOM 1355 O O . TRP A 1 182 ? 3.058 17.393 -6.882 1.00 76.50 182 TRP A O 1
ATOM 1365 N N . HIS A 1 183 ? 2.282 15.362 -7.487 1.00 69.75 183 HIS A N 1
ATOM 1366 C CA . HIS A 1 183 ? 3.405 14.961 -8.337 1.00 69.75 183 HIS A CA 1
ATOM 1367 C C . HIS A 1 183 ? 2.931 14.683 -9.782 1.00 69.75 183 HIS A C 1
ATOM 1369 O O . HIS A 1 183 ? 1.729 14.501 -10.013 1.00 69.75 183 HIS A O 1
ATOM 1375 N N . PRO A 1 184 ? 3.838 14.701 -10.780 1.00 70.31 184 PRO A N 1
ATOM 1376 C CA . PRO A 1 184 ? 3.506 14.417 -12.175 1.00 70.31 184 PRO A CA 1
ATOM 1377 C C . PRO A 1 184 ? 3.521 12.910 -12.473 1.00 70.31 184 PRO A C 1
ATOM 1379 O O . PRO A 1 184 ? 4.518 12.239 -12.232 1.00 70.31 184 PRO A O 1
ATOM 1382 N N . ARG A 1 185 ? 2.435 12.392 -13.062 1.00 72.94 185 ARG A N 1
ATOM 1383 C CA . ARG A 1 185 ? 2.236 10.949 -13.276 1.00 72.94 185 ARG A CA 1
ATOM 1384 C C . ARG A 1 185 ? 3.301 10.301 -14.158 1.00 72.94 185 ARG A C 1
ATOM 1386 O O . ARG A 1 185 ? 3.532 10.755 -15.280 1.00 72.94 185 ARG A O 1
ATOM 1393 N N . HIS A 1 186 ? 3.780 9.143 -13.719 1.00 79.44 186 HIS A N 1
ATOM 1394 C CA . HIS A 1 186 ? 4.477 8.167 -14.549 1.00 79.44 186 HIS A CA 1
ATOM 1395 C C . HIS A 1 186 ? 3.647 6.872 -14.692 1.00 79.44 186 HIS A C 1
ATOM 1397 O O . HIS A 1 186 ? 2.831 6.536 -13.835 1.00 79.44 186 HIS A O 1
ATOM 1403 N N . ASP A 1 187 ? 3.835 6.153 -15.799 1.00 89.12 187 ASP A N 1
ATOM 1404 C CA . ASP A 1 187 ? 3.248 4.829 -16.049 1.00 89.12 187 ASP A CA 1
ATOM 1405 C C . ASP A 1 187 ? 4.363 3.860 -16.440 1.00 89.12 187 ASP A C 1
ATOM 1407 O O . ASP A 1 187 ? 5.336 4.249 -17.092 1.00 89.12 187 ASP A O 1
ATOM 1411 N N . TYR A 1 188 ? 4.179 2.587 -16.102 1.00 90.75 188 TYR A N 1
ATOM 1412 C CA . TYR A 1 188 ? 4.985 1.485 -16.617 1.00 90.75 188 TYR A CA 1
ATOM 1413 C C . TYR A 1 188 ? 4.080 0.357 -17.115 1.00 90.75 188 TYR A C 1
ATOM 1415 O O . TYR A 1 188 ? 2.894 0.305 -16.793 1.00 90.75 188 TYR A O 1
ATOM 1423 N N . ILE A 1 189 ? 4.621 -0.550 -17.922 1.00 95.06 189 ILE A N 1
ATOM 1424 C CA . ILE A 1 189 ? 3.890 -1.717 -18.416 1.00 95.06 189 ILE A CA 1
ATOM 1425 C C . ILE A 1 189 ? 4.147 -2.884 -17.459 1.00 95.06 189 ILE A C 1
ATOM 1427 O O . ILE A 1 189 ? 5.297 -3.224 -17.190 1.00 95.06 189 ILE A O 1
ATOM 1431 N N . SER A 1 190 ? 3.113 -3.513 -16.904 1.00 95.69 190 SER A N 1
ATOM 1432 C CA . SER A 1 190 ? 3.323 -4.752 -16.150 1.00 95.69 190 SER A CA 1
ATOM 1433 C C . SER A 1 190 ? 3.584 -5.929 -17.091 1.00 95.69 190 SER A C 1
ATOM 1435 O O . SER A 1 190 ? 3.132 -5.931 -18.235 1.00 95.69 190 SER A O 1
ATOM 1437 N N . PHE A 1 191 ? 4.263 -6.977 -16.617 1.00 95.38 191 PHE A N 1
ATOM 1438 C CA . PHE A 1 191 ? 4.614 -8.163 -17.424 1.00 95.38 191 PHE A CA 1
ATOM 1439 C C . PHE A 1 191 ? 3.419 -8.946 -18.028 1.00 95.38 191 PHE A C 1
ATOM 1441 O O . PHE A 1 191 ? 3.629 -9.898 -18.777 1.00 95.38 191 PHE A O 1
ATOM 1448 N N . ASP A 1 192 ? 2.175 -8.579 -17.705 1.00 93.94 192 ASP A N 1
ATOM 1449 C CA . ASP A 1 192 ? 0.932 -9.078 -18.316 1.00 93.94 192 ASP A CA 1
ATOM 1450 C C . ASP A 1 192 ? 0.377 -8.165 -19.437 1.00 93.94 192 ASP A C 1
ATOM 1452 O O . ASP A 1 192 ? -0.687 -8.440 -19.995 1.00 93.94 192 ASP A O 1
ATOM 1456 N N . GLY A 1 193 ? 1.090 -7.085 -19.774 1.00 93.31 193 GLY A N 1
ATOM 1457 C CA . GLY A 1 193 ? 0.753 -6.120 -20.822 1.00 93.31 193 GLY A CA 1
ATOM 1458 C C . GLY A 1 193 ? -0.147 -4.958 -20.387 1.00 93.31 193 GLY A C 1
ATOM 1459 O O . GLY A 1 193 ? -0.535 -4.151 -21.234 1.00 93.31 193 GLY A O 1
ATOM 1460 N N . ARG A 1 194 ? -0.512 -4.841 -19.103 1.00 93.94 194 ARG A N 1
ATOM 1461 C CA . ARG A 1 194 ? -1.352 -3.733 -18.610 1.00 93.94 194 ARG A CA 1
ATOM 1462 C C . ARG A 1 194 ? -0.510 -2.473 -18.359 1.00 93.94 194 ARG A C 1
ATOM 1464 O O . ARG A 1 194 ? 0.573 -2.552 -17.793 1.00 93.94 194 ARG A O 1
ATOM 1471 N N . SER A 1 195 ? -1.025 -1.294 -18.724 1.00 92.44 195 SER A N 1
ATOM 1472 C CA . SER A 1 195 ? -0.447 -0.016 -18.272 1.00 92.44 195 SER A CA 1
ATOM 1473 C C . SER A 1 195 ? -0.771 0.163 -16.793 1.00 92.44 195 SER A C 1
ATOM 1475 O O . SER A 1 195 ? -1.942 0.303 -16.427 1.00 92.44 195 SER A O 1
ATOM 1477 N N . ILE A 1 196 ? 0.252 0.131 -15.948 1.00 90.75 196 ILE A N 1
ATOM 1478 C CA . ILE A 1 196 ? 0.155 0.420 -14.525 1.00 90.75 196 ILE A CA 1
ATOM 1479 C C . ILE A 1 196 ? 0.309 1.933 -14.345 1.00 90.75 196 ILE A C 1
ATOM 1481 O O . ILE A 1 196 ? 1.380 2.471 -14.633 1.00 90.75 196 ILE A O 1
ATOM 1485 N N . PRO A 1 197 ? -0.723 2.631 -13.829 1.00 83.19 197 PRO A N 1
ATOM 1486 C CA . PRO A 1 197 ? -0.512 3.928 -13.210 1.00 83.19 197 PRO A CA 1
ATOM 1487 C C . PRO A 1 197 ? 0.478 3.730 -12.071 1.00 83.19 197 PRO A C 1
ATOM 1489 O O . PRO A 1 197 ? 0.183 2.927 -11.177 1.00 83.19 197 PRO A O 1
ATOM 1492 N N . ASP A 1 198 ? 1.573 4.481 -12.033 1.00 70.56 198 ASP A N 1
ATOM 1493 C CA . ASP A 1 198 ? 2.175 4.746 -10.737 1.00 70.56 198 ASP A CA 1
ATOM 1494 C C . ASP A 1 198 ? 1.243 5.707 -9.983 1.00 70.56 198 ASP A C 1
ATOM 1496 O O . ASP A 1 198 ? 1.138 6.899 -10.281 1.00 70.56 198 ASP A O 1
ATOM 1500 N N . GLN A 1 199 ? 0.496 5.164 -9.022 1.00 54.12 199 GLN A N 1
ATOM 1501 C CA . GLN A 1 199 ? -0.426 5.951 -8.212 1.00 54.12 199 GLN A CA 1
ATOM 1502 C C . GLN A 1 199 ? 0.316 6.809 -7.181 1.00 54.12 199 GLN A C 1
ATOM 1504 O O . GLN A 1 199 ? -0.319 7.682 -6.601 1.00 54.12 199 GLN A O 1
ATOM 1509 N N . ARG A 1 200 ? 1.635 6.618 -7.005 1.00 52.25 200 ARG A N 1
ATOM 1510 C CA . ARG A 1 200 ? 2.534 7.401 -6.132 1.00 52.25 200 ARG A CA 1
ATOM 1511 C C . ARG A 1 200 ? 3.080 8.657 -6.798 1.00 52.25 200 ARG A C 1
ATOM 1513 O O . ARG A 1 200 ? 3.671 9.495 -6.129 1.00 52.25 200 ARG A O 1
ATOM 1520 N N . SER A 1 201 ? 2.823 8.825 -8.089 1.00 38.62 201 SER A N 1
ATOM 1521 C CA . SER A 1 201 ? 3.083 10.063 -8.813 1.00 38.62 201 SER A CA 1
ATOM 1522 C C . SER A 1 201 ? 1.805 10.731 -9.324 1.00 38.62 201 SER A C 1
ATOM 1524 O O . SER A 1 201 ? 1.900 11.734 -10.022 1.00 38.62 201 SER A O 1
ATOM 1526 N N . HIS A 1 202 ? 0.600 10.226 -8.996 1.00 38.69 202 HIS A N 1
ATOM 1527 C CA . HIS A 1 202 ? -0.660 10.889 -9.372 1.00 38.69 202 HIS A CA 1
ATOM 1528 C C . HIS A 1 202 ? -1.918 10.396 -8.620 1.00 38.69 202 HIS A C 1
ATOM 1530 O O . HIS A 1 202 ? -2.540 9.407 -9.034 1.00 38.69 202 HIS A O 1
ATOM 1536 N N . PRO A 1 203 ? -2.393 11.114 -7.586 1.00 41.12 203 PRO A N 1
ATOM 1537 C CA . PRO A 1 203 ? -3.640 10.766 -6.913 1.00 41.12 203 PRO A CA 1
ATOM 1538 C C . PRO A 1 203 ? -4.861 11.095 -7.794 1.00 41.12 203 PRO A C 1
ATOM 1540 O O . PRO A 1 203 ? -5.046 12.228 -8.234 1.00 41.12 203 PRO A O 1
ATOM 1543 N N . ARG A 1 204 ? -5.742 10.107 -8.025 1.00 36.25 204 ARG A N 1
ATOM 1544 C CA . ARG A 1 204 ? -7.093 10.300 -8.611 1.00 36.25 204 ARG A CA 1
ATOM 1545 C C . ARG A 1 204 ? -8.227 10.000 -7.621 1.00 36.25 204 ARG A C 1
ATOM 1547 O O . ARG A 1 204 ? -9.286 9.496 -7.992 1.00 36.25 204 ARG A O 1
ATOM 1554 N N . SER A 1 205 ? -8.006 10.325 -6.355 1.00 35.34 205 SER A N 1
ATOM 1555 C CA . SER A 1 205 ? -9.044 10.411 -5.326 1.00 35.34 205 SER A CA 1
ATOM 1556 C C . SER A 1 205 ? -8.517 11.230 -4.154 1.00 35.34 205 SER A C 1
ATOM 1558 O O . SER A 1 205 ? -7.343 11.110 -3.825 1.00 35.34 205 SER A O 1
ATOM 1560 N N . VAL A 1 206 ? -9.412 11.995 -3.516 1.00 29.84 206 VAL A N 1
ATOM 1561 C CA . VAL A 1 206 ? -9.121 13.039 -2.510 1.00 29.84 206 VAL A CA 1
ATOM 1562 C C . VAL A 1 206 ? -8.483 14.302 -3.119 1.00 29.84 206 VAL A C 1
ATOM 1564 O O . VAL A 1 206 ? -7.517 14.228 -3.864 1.00 29.84 206 VAL A O 1
ATOM 1567 N N . LEU A 1 207 ? -9.071 15.460 -2.784 1.00 27.19 207 LEU 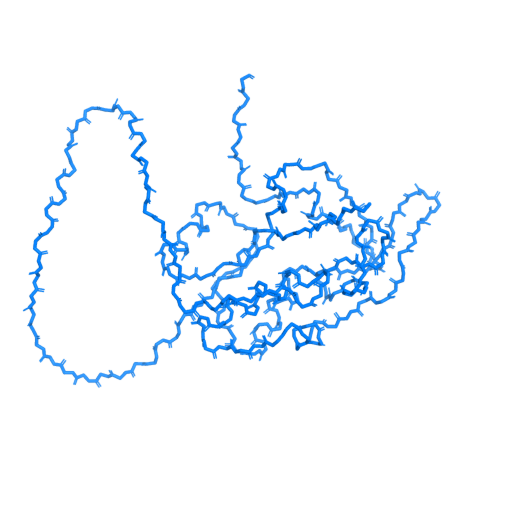A N 1
ATOM 1568 C CA . LEU A 1 207 ? -8.653 16.819 -3.171 1.00 27.19 207 LEU A CA 1
ATOM 1569 C C . LEU A 1 207 ? -8.605 17.116 -4.685 1.00 27.19 207 LEU A C 1
ATOM 1571 O O . LEU A 1 207 ? -7.577 17.486 -5.242 1.00 27.19 207 LEU A O 1
ATOM 1575 N N . ASP A 1 208 ? -9.792 17.159 -5.299 1.00 26.20 208 ASP A N 1
ATOM 1576 C CA . ASP A 1 208 ? -10.093 18.330 -6.135 1.00 26.20 208 ASP A CA 1
ATOM 1577 C C . ASP A 1 208 ? -10.328 19.529 -5.199 1.00 26.20 208 ASP A C 1
ATOM 1579 O O . ASP A 1 208 ? -11.447 19.781 -4.752 1.00 26.20 208 ASP A O 1
ATOM 1583 N N . GLN A 1 209 ? -9.235 20.185 -4.805 1.00 28.38 209 GLN A N 1
ATOM 1584 C CA . GLN A 1 209 ? -9.239 21.535 -4.243 1.00 28.38 209 GLN A CA 1
ATOM 1585 C C . GLN A 1 209 ? -7.981 22.282 -4.686 1.00 28.38 209 GLN A C 1
ATOM 1587 O O . GLN A 1 209 ? -7.025 22.436 -3.932 1.00 28.38 209 GLN A O 1
ATOM 1592 N N . GLN A 1 210 ? -8.037 22.838 -5.892 1.00 24.66 210 GLN A N 1
ATOM 1593 C CA . GLN A 1 210 ? -8.153 24.293 -5.952 1.00 24.66 210 GLN A CA 1
ATOM 1594 C C . GLN A 1 210 ? -8.746 24.728 -7.292 1.00 24.66 210 GLN A C 1
ATOM 1596 O O . GLN A 1 210 ? -8.256 24.358 -8.360 1.00 24.66 210 GLN A O 1
ATOM 1601 N N . GLU A 1 211 ? -9.793 25.552 -7.228 1.00 25.36 211 GLU A N 1
ATOM 1602 C CA . GLU A 1 211 ? -10.221 26.327 -8.387 1.00 25.36 211 GLU A CA 1
ATOM 1603 C C . GLU A 1 211 ? -9.058 2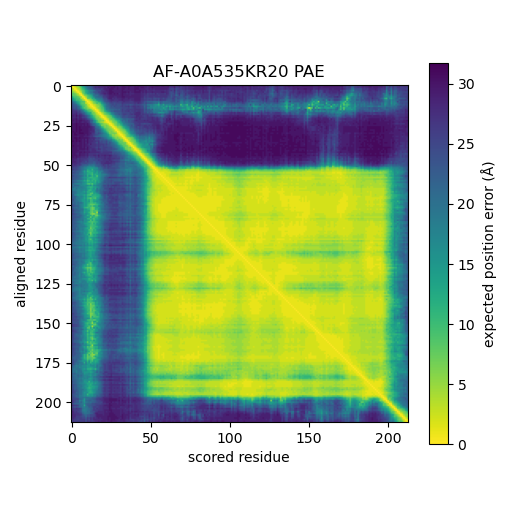7.208 -8.857 1.00 25.36 211 GLU A C 1
ATOM 1605 O O . GLU A 1 211 ? -8.301 27.754 -8.048 1.00 25.36 211 GLU A O 1
ATOM 1610 N N . ARG A 1 212 ? -8.919 27.366 -10.175 1.00 26.05 212 ARG A N 1
ATOM 1611 C CA . ARG A 1 212 ? -7.990 28.354 -10.726 1.00 26.05 212 ARG A CA 1
ATOM 1612 C C . ARG A 1 212 ? -8.524 29.756 -10.452 1.00 26.05 212 ARG A C 1
ATOM 1614 O O . ARG A 1 212 ? -9.680 30.036 -10.769 1.00 26.05 212 ARG A O 1
ATOM 1621 N N . VAL A 1 213 ? -7.626 30.635 -10.022 1.00 32.91 213 VAL A N 1
ATOM 1622 C CA . VAL A 1 213 ? -7.671 32.073 -10.315 1.00 32.91 213 VAL A CA 1
ATOM 1623 C C . VAL A 1 213 ? -6.468 32.379 -11.198 1.00 32.91 213 VAL A C 1
ATOM 1625 O O . VAL A 1 213 ? -5.366 31.911 -10.834 1.00 32.91 213 VAL A O 1
#

Sequence (213 aa):
MGARLTGAFAFAAIFSLSAAPLMPRTAAAAEPSGSMLCASGPLHLAAAECTDTRVVSGVAFYYQDHPLSCEEASMSMALTHQGIALSQDQILSDLGADSRPMYVDQAGLVHWGNPYETFVGNVDGNESDYTGFGTYYPPLVRVAKAHGARILAYGSMSALTIYERVLAGHPVVAFATWDWLWHPRHDYISFDGRSIPDQRSHPRSVLDQQERV